Protein AF-A0A8X7UEW9-F1 (afdb_monomer)

Foldseek 3Di:
DEDADAPPPDPDAAEDDCVVFQVQPLPYAYYADESHEHADDDLRGAPARHAYYHEYQYEYPDLCVLVSNQVRHQQHAYYHYEHEAPHDNQAAEHAHQNYAYDAYAYDPNDAAARHYEDDHQNYQEEEYHEERLYDYAYPAANQRHQEYEEAYAHPCCVRVVVSPPNYNYYADHYPDDDDDDPPDDYPDDDD

Secondary structure (DSSP, 8-state):
-EEEEE-TT-SSPEEPPGGGTSS--TT--EEEEESEE-----TT---TT--EEEEES-B-SSTHHHHHHHHT-TT--EEEEEE-TT---SEEEEE-TT--EEEEEE-TTSPS--EEEEE-TT--EEEEEE-SS-EEEESS--TT--EEEEEE--S-HHHHHHH-TT-SEEEEEE-S--PPPTT--------

Organism: Brassica carinata (NCBI:txid52824)

Nearest PDB structures (foldseek):
  7b9v-assembly1_W  TM=4.617E-01  e=7.641E+00  Saccharomyces cerevisiae
  1sq0-assembly1_B  TM=3.961E-01  e=4.821E+00  Homo sapiens
  5awc-assembly2_C  TM=3.377E-01  e=3.041E+00  Homo sapiens
  1u0n-assembly1_D  TM=2.989E-01  e=2.890E+00  Homo sapiens

InterPro domains:
  IPR032675 Leucine-rich repeat domain superfamily [G3DSA:3.80.10.10] (9-191)
  IPR050232 F-box/LRR-repeat protein 13/AtMIF1-like [PTHR31900] (16-178)
  IPR055411 F-box/LRR-repeat protein 15/At3g58940/PEG3-like, LRR domain [PF24758] (11-134)

Radius of gyration: 17.06 Å; Cα contacts (8 Å, |Δi|>4): 461; chains: 1; bounding box: 29×41×50 Å

Sequence (191 aa):
MVIEIDASSTETQFILPRSLYTTGSRTLVTLKLQNALLVDVSETVSFPSLKTLTLISMKFPLDAFIRTLLSSCPVLEDLFVVKCGGDNVACLVVRVPSLKFLTVRTTAEVGYHQGLVLDVPSLEFLDIVDYTDGFCVVENTMHKVIEAHLDVTYSHPQQLLASLTSLVQLSLCLTTSMVMPSSLKLLYTSL

Mean predicted aligned error: 8.05 Å

Solvent-accessible surface area (backbone atoms only — not comparable to full-atom values): 10140 Å² total; per-residue (Å²): 82,76,48,78,47,73,28,80,88,46,100,56,75,36,64,68,60,60,80,68,29,56,71,41,36,72,54,39,30,34,43,36,41,26,43,31,26,56,83,75,82,58,98,53,48,26,28,65,39,22,30,36,42,35,41,29,40,48,43,56,87,46,68,66,51,63,44,54,55,50,64,24,27,72,50,27,31,34,42,40,38,36,46,30,57,86,46,70,68,56,56,50,58,49,64,37,66,50,21,28,37,41,35,43,36,52,42,95,62,38,70,70,59,33,38,36,37,39,39,38,66,44,23,34,36,42,36,40,37,37,77,32,50,20,49,56,48,62,80,53,67,28,64,46,22,34,36,37,37,39,39,36,36,41,82,59,56,65,58,46,58,70,29,46,72,48,56,76,43,59,44,73,46,67,75,77,91,81,89,77,70,93,84,66,79,76,66,84,78,80,130

Structure (mmCIF, N/CA/C/O backbone):
data_AF-A0A8X7UEW9-F1
#
_entry.id   AF-A0A8X7UEW9-F1
#
loop_
_atom_site.group_PDB
_atom_site.id
_atom_site.type_symbol
_atom_site.label_atom_id
_atom_site.label_alt_id
_atom_site.label_comp_id
_atom_site.label_asym_id
_atom_site.label_entity_id
_atom_site.label_seq_id
_atom_site.pdbx_PDB_ins_code
_atom_site.Cartn_x
_atom_site.Cartn_y
_atom_site.Cartn_z
_atom_site.occupancy
_atom_site.B_iso_or_equiv
_atom_site.auth_seq_id
_atom_site.auth_comp_id
_atom_site.auth_asym_id
_atom_site.auth_atom_id
_atom_site.pdbx_PDB_model_num
ATOM 1 N N . MET A 1 1 ? -16.837 -3.874 13.372 1.00 86.50 1 MET A N 1
ATOM 2 C CA . MET A 1 1 ? -17.118 -2.425 13.289 1.00 86.50 1 MET A CA 1
ATOM 3 C C . MET A 1 1 ? -16.479 -1.885 12.023 1.00 86.50 1 MET A C 1
ATOM 5 O O . MET A 1 1 ? -15.356 -2.280 11.718 1.00 86.50 1 MET A O 1
ATOM 9 N N . VAL A 1 2 ? -17.205 -1.035 11.300 1.00 90.62 2 VAL A N 1
ATOM 10 C CA . VAL A 1 2 ? -16.752 -0.346 10.085 1.00 90.62 2 VAL A CA 1
ATOM 11 C C . VAL A 1 2 ? -16.791 1.147 10.381 1.00 90.62 2 VAL A C 1
ATOM 13 O O . VAL A 1 2 ? -17.784 1.619 10.932 1.00 90.62 2 VAL A O 1
ATOM 16 N N . ILE A 1 3 ? -15.715 1.863 10.069 1.00 87.88 3 ILE A N 1
ATOM 17 C CA . ILE A 1 3 ? -15.651 3.322 10.178 1.00 87.88 3 ILE A CA 1
ATOM 18 C C . ILE A 1 3 ? -15.268 3.879 8.814 1.00 87.88 3 ILE A C 1
ATOM 20 O O . ILE A 1 3 ? -14.269 3.460 8.230 1.00 87.88 3 ILE A O 1
ATOM 24 N N . GLU A 1 4 ? -16.054 4.838 8.341 1.00 90.31 4 GLU A N 1
ATOM 25 C CA . GLU A 1 4 ? -15.807 5.575 7.108 1.00 90.31 4 GLU A CA 1
ATOM 26 C C . GLU A 1 4 ? -15.813 7.064 7.434 1.00 90.31 4 GLU A C 1
ATOM 28 O O . GLU A 1 4 ? -16.725 7.562 8.095 1.00 90.31 4 GLU A O 1
ATOM 33 N N . ILE A 1 5 ? -14.755 7.755 7.029 1.00 85.62 5 ILE A N 1
ATOM 34 C CA . ILE A 1 5 ? -14.550 9.176 7.279 1.00 85.62 5 ILE A CA 1
ATOM 35 C C . ILE A 1 5 ? -14.180 9.810 5.945 1.00 85.62 5 ILE A C 1
ATOM 37 O O . ILE A 1 5 ? -13.128 9.499 5.387 1.00 85.62 5 ILE A O 1
ATOM 41 N N . ASP A 1 6 ? -15.033 10.712 5.467 1.00 84.62 6 ASP A N 1
ATOM 42 C CA . ASP A 1 6 ? -14.739 11.601 4.348 1.00 84.62 6 ASP A CA 1
ATOM 43 C C . ASP A 1 6 ? -14.695 13.040 4.856 1.00 84.62 6 ASP A C 1
ATOM 45 O O . ASP A 1 6 ? -15.675 13.561 5.387 1.00 84.62 6 ASP A O 1
ATOM 49 N N . ALA A 1 7 ? -13.533 13.663 4.717 1.00 77.44 7 ALA A N 1
ATOM 50 C CA . ALA A 1 7 ? -13.278 15.036 5.126 1.00 77.44 7 ALA A CA 1
ATOM 51 C C . ALA A 1 7 ? -13.332 16.028 3.953 1.00 77.44 7 ALA A C 1
ATOM 53 O O . ALA A 1 7 ? -12.873 17.161 4.076 1.00 77.44 7 ALA A O 1
ATOM 54 N N . SER A 1 8 ? -13.898 15.621 2.811 1.00 73.56 8 SER A N 1
ATOM 55 C CA . SER A 1 8 ? -14.094 16.480 1.634 1.00 73.56 8 SER A CA 1
ATOM 56 C C . SER A 1 8 ? -14.942 17.725 1.920 1.00 73.56 8 SER A C 1
ATOM 58 O O . SER A 1 8 ? -14.785 18.745 1.254 1.00 73.56 8 SER A O 1
ATOM 60 N N . SER A 1 9 ? -15.839 17.658 2.910 1.00 62.69 9 SER A N 1
ATOM 61 C CA . SER A 1 9 ? -16.782 18.730 3.237 1.00 62.69 9 SER A CA 1
ATOM 62 C C . SER A 1 9 ? -16.243 19.779 4.214 1.00 62.69 9 SER A C 1
ATOM 64 O O . SER A 1 9 ? -16.979 20.699 4.571 1.00 62.69 9 SER A O 1
ATOM 66 N N . THR A 1 10 ? -15.012 19.636 4.712 1.00 57.34 10 THR A N 1
ATOM 67 C CA . THR A 1 10 ? -14.439 20.549 5.709 1.00 57.34 10 THR A CA 1
ATOM 68 C C . THR A 1 10 ? -13.299 21.365 5.110 1.00 57.34 10 THR A C 1
ATOM 70 O O . THR A 1 10 ? -12.347 20.808 4.577 1.00 57.34 10 THR A O 1
ATOM 73 N N . GLU A 1 11 ? -13.344 22.696 5.258 1.00 55.66 11 GLU A N 1
ATOM 74 C CA . GLU A 1 11 ? -12.197 23.567 4.926 1.00 55.66 11 GLU A CA 1
ATOM 75 C C . GLU A 1 11 ? -10.971 23.284 5.817 1.00 55.66 11 GLU A C 1
ATOM 77 O O . GLU A 1 11 ? -9.848 23.685 5.513 1.00 55.66 11 GLU A O 1
ATOM 82 N N . THR A 1 12 ? -11.185 22.582 6.931 1.00 55.69 12 THR A N 1
ATOM 83 C CA . THR A 1 12 ? -10.159 22.161 7.878 1.00 55.69 12 THR A CA 1
ATOM 84 C C . THR A 1 12 ? -9.780 20.697 7.672 1.00 55.69 12 THR A C 1
ATOM 86 O O . THR A 1 12 ? -10.602 19.850 7.331 1.00 55.69 12 THR A O 1
ATOM 89 N N . GLN A 1 13 ? -8.507 20.382 7.907 1.00 62.81 13 GLN A N 1
ATOM 90 C CA . GLN A 1 13 ? -8.010 19.009 7.890 1.00 62.81 13 GLN A CA 1
ATOM 91 C C . GLN A 1 13 ? -8.687 18.187 8.999 1.00 62.81 13 GLN A C 1
ATOM 93 O O . GLN A 1 13 ? -8.578 18.527 10.179 1.00 62.81 13 GLN A O 1
ATOM 98 N N . PHE A 1 14 ? -9.367 17.095 8.638 1.00 67.88 14 PHE A N 1
ATOM 99 C CA . PHE A 1 14 ? -9.969 16.198 9.624 1.00 67.88 14 PHE A CA 1
ATOM 100 C C . PHE A 1 14 ? -8.886 15.411 10.354 1.00 67.88 14 PHE A C 1
ATOM 102 O O . PHE A 1 14 ? -8.162 14.623 9.743 1.00 67.88 14 PHE A O 1
ATOM 109 N N . ILE A 1 15 ? -8.810 15.604 11.669 1.00 71.06 15 ILE A N 1
ATOM 110 C CA . ILE A 1 15 ? -7.875 14.899 12.541 1.00 71.06 15 ILE A CA 1
ATOM 111 C C . ILE A 1 15 ? -8.553 13.638 13.054 1.00 71.06 15 ILE A C 1
ATOM 113 O O . ILE A 1 15 ? -9.559 13.708 13.762 1.00 71.06 15 ILE A O 1
ATOM 117 N N . LEU A 1 16 ? -7.973 12.479 12.740 1.00 71.25 16 LEU A N 1
ATOM 118 C CA . LEU A 1 16 ? -8.458 11.211 13.271 1.00 71.25 16 LEU A CA 1
ATOM 119 C C . LEU A 1 16 ? -8.431 11.254 14.819 1.00 71.25 16 LEU A C 1
ATOM 121 O O . LEU A 1 16 ? -7.370 11.528 15.395 1.00 71.25 16 LEU A O 1
ATOM 125 N N . PRO A 1 17 ? -9.555 10.999 15.520 1.00 71.00 17 PRO A N 1
ATOM 126 C CA . PRO A 1 17 ? -9.573 11.015 16.979 1.00 71.00 17 PRO A CA 1
ATOM 127 C C . PRO A 1 17 ? -8.640 9.951 17.559 1.00 71.00 17 PRO A C 1
ATOM 129 O O . PRO A 1 17 ? -8.764 8.775 17.217 1.00 71.00 17 PRO A O 1
ATOM 132 N N . ARG A 1 18 ? -7.756 10.344 18.489 1.00 73.75 18 ARG A N 1
ATOM 133 C CA . ARG A 1 18 ? -6.814 9.429 19.169 1.00 73.75 18 ARG A CA 1
ATOM 134 C C . ARG A 1 18 ? -7.490 8.180 19.730 1.00 73.75 18 ARG A C 1
ATOM 136 O O . ARG A 1 18 ? -6.948 7.089 19.611 1.00 73.75 18 ARG A O 1
ATOM 143 N N . SER A 1 19 ? -8.702 8.317 20.267 1.00 73.50 19 SER A N 1
ATOM 144 C CA . SER A 1 19 ? -9.477 7.201 20.824 1.00 73.50 19 SER A CA 1
ATOM 145 C C . SER A 1 19 ? -9.715 6.050 19.842 1.00 73.50 19 SER A C 1
ATOM 147 O O . SER A 1 19 ? -9.853 4.915 20.288 1.00 73.50 19 SER A O 1
ATOM 149 N N . LEU A 1 20 ? -9.725 6.306 18.528 1.00 72.06 20 LEU A N 1
ATOM 150 C CA . LEU A 1 20 ? -9.902 5.264 17.516 1.00 72.06 20 LEU A CA 1
ATOM 151 C C . LEU A 1 20 ? -8.670 4.366 17.353 1.00 72.06 20 LEU A C 1
ATOM 153 O O . LEU A 1 20 ? -8.820 3.240 16.879 1.00 72.06 20 LEU A O 1
ATOM 157 N N . TYR A 1 21 ? -7.480 4.842 17.738 1.00 72.62 21 TYR A N 1
ATOM 158 C CA . TYR A 1 21 ? -6.215 4.181 17.412 1.00 72.62 21 TYR A CA 1
ATOM 159 C C . TYR A 1 21 ? -5.230 3.997 18.568 1.00 72.62 21 TYR A C 1
ATOM 161 O O . TYR A 1 21 ? -4.352 3.151 18.452 1.00 72.62 21 TYR A O 1
ATOM 169 N N . THR A 1 22 ? -5.366 4.707 19.691 1.00 67.81 22 THR A N 1
ATOM 170 C CA . THR A 1 22 ? -4.454 4.567 20.847 1.00 67.81 22 THR A CA 1
ATOM 171 C C . THR A 1 22 ? -4.851 3.467 21.833 1.00 67.81 22 THR A C 1
ATOM 173 O O . THR A 1 22 ? -4.027 3.021 22.624 1.00 67.81 22 THR A O 1
ATOM 176 N N . THR A 1 23 ? -6.107 3.005 21.815 1.00 63.69 23 THR A N 1
ATOM 177 C CA . THR A 1 23 ? -6.609 1.959 22.734 1.00 63.69 23 THR A CA 1
ATOM 178 C C . THR A 1 23 ? -6.856 0.615 22.051 1.00 63.69 23 THR A C 1
ATOM 180 O O . THR A 1 23 ? -7.613 -0.205 22.563 1.00 63.69 23 THR A O 1
ATOM 183 N N . GLY A 1 24 ? -6.194 0.368 20.911 1.00 63.25 24 GLY A N 1
ATOM 184 C CA . GLY A 1 24 ? -6.207 -0.926 20.230 1.00 63.25 24 GLY A CA 1
ATOM 185 C C . GLY A 1 24 ? -7.621 -1.436 19.986 1.00 63.25 24 GLY A C 1
ATOM 186 O O . GLY A 1 24 ? -8.032 -2.414 20.612 1.00 63.25 24 GLY A O 1
ATOM 187 N N . SER A 1 25 ? -8.390 -0.774 19.116 1.00 69.62 25 SER A N 1
ATOM 188 C CA . SER A 1 25 ? -9.777 -1.173 18.859 1.00 69.62 25 SER A CA 1
ATOM 189 C C . SER A 1 25 ? -9.835 -2.602 18.306 1.00 69.62 25 SER A C 1
ATOM 191 O O . SER A 1 25 ? -9.579 -2.848 17.129 1.00 69.62 25 SER A O 1
ATOM 193 N N . ARG A 1 26 ? -10.187 -3.561 19.173 1.00 81.19 26 ARG A N 1
ATOM 194 C CA . ARG A 1 26 ? -10.305 -4.995 18.840 1.00 81.19 26 ARG A CA 1
ATOM 195 C C . ARG A 1 26 ? -11.555 -5.331 18.026 1.00 81.19 26 ARG A C 1
ATOM 197 O O . ARG A 1 26 ? -11.797 -6.484 17.692 1.00 81.19 26 ARG A O 1
ATOM 204 N N . THR A 1 27 ? -12.398 -4.341 17.758 1.00 86.50 27 THR A N 1
ATOM 205 C CA . THR A 1 27 ? -13.651 -4.525 17.019 1.00 86.50 27 THR A CA 1
ATOM 206 C C . THR A 1 27 ? -13.639 -3.812 15.675 1.00 86.50 27 THR A C 1
ATOM 208 O O . THR A 1 27 ? -14.512 -4.094 14.846 1.00 86.50 27 THR A O 1
ATOM 211 N N . LEU A 1 28 ? -12.690 -2.897 15.439 1.00 90.56 28 LEU A N 1
ATOM 212 C CA . LEU A 1 28 ? -12.532 -2.212 14.161 1.00 90.56 28 LEU A CA 1
ATOM 213 C C . LEU A 1 28 ? -11.931 -3.180 13.142 1.00 90.56 28 LEU A C 1
ATOM 215 O O . LEU A 1 2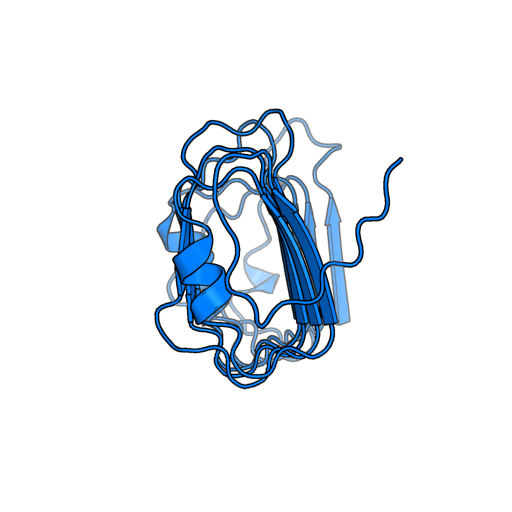8 ? -10.789 -3.600 13.283 1.00 90.56 28 LEU A O 1
ATOM 219 N N . VAL A 1 29 ? -12.726 -3.527 12.133 1.00 95.19 29 VAL A N 1
ATOM 220 C CA . VAL A 1 29 ? -12.354 -4.485 11.080 1.00 95.19 29 VAL A CA 1
ATOM 221 C C . VAL A 1 29 ? -12.098 -3.767 9.759 1.00 95.19 29 VAL A C 1
ATOM 223 O O . VAL A 1 29 ? -11.229 -4.183 8.998 1.00 95.19 29 VAL A O 1
ATOM 226 N N . THR A 1 30 ? -12.798 -2.659 9.519 1.00 95.56 30 THR A N 1
ATOM 227 C CA . THR A 1 30 ? -12.666 -1.860 8.299 1.00 95.56 30 THR A CA 1
ATOM 228 C C . THR A 1 30 ? -12.555 -0.388 8.653 1.00 95.56 30 THR A C 1
ATOM 230 O O . THR A 1 30 ? -13.392 0.130 9.397 1.00 95.56 30 THR A O 1
ATOM 233 N N . LEU A 1 31 ? -11.548 0.278 8.096 1.00 93.00 31 LEU A N 1
ATOM 234 C CA . LEU A 1 31 ? -11.311 1.706 8.247 1.00 93.00 31 LEU A CA 1
ATOM 235 C C . LEU A 1 31 ? -11.134 2.321 6.862 1.00 93.00 31 LEU A C 1
ATOM 237 O O . LEU A 1 31 ? -10.234 1.925 6.125 1.00 93.00 31 LEU A O 1
ATOM 241 N N . LYS A 1 32 ? -11.976 3.294 6.521 1.00 93.38 32 LYS A N 1
ATOM 242 C CA . LYS A 1 32 ? -11.853 4.068 5.286 1.00 93.38 32 LYS A CA 1
ATOM 243 C C . LYS A 1 32 ? -11.664 5.534 5.615 1.00 93.38 32 LYS A C 1
ATOM 245 O O . LYS A 1 32 ? -12.499 6.121 6.301 1.00 93.38 32 LYS A O 1
ATOM 250 N N . LEU A 1 33 ? -10.567 6.100 5.135 1.00 90.25 33 LEU A N 1
ATOM 251 C CA . LEU A 1 33 ? -10.201 7.492 5.333 1.00 90.25 33 LEU A CA 1
ATOM 252 C C . LEU A 1 33 ? -10.047 8.163 3.979 1.00 90.25 33 LEU A C 1
ATOM 254 O O . LEU A 1 33 ? -9.301 7.684 3.124 1.00 90.25 33 LEU A O 1
ATOM 258 N N . GLN A 1 34 ? -10.736 9.282 3.815 1.00 90.12 34 GLN A N 1
ATOM 259 C CA . GLN A 1 34 ? -10.682 10.102 2.622 1.00 90.12 34 GLN A CA 1
ATOM 260 C C . GLN A 1 34 ? -10.487 11.570 3.012 1.00 90.12 34 GLN A C 1
ATOM 262 O O . GLN A 1 34 ? -11.176 12.076 3.900 1.00 90.12 34 GLN A O 1
ATOM 267 N N . ASN A 1 35 ? -9.541 12.248 2.354 1.00 85.06 35 ASN A N 1
ATOM 268 C CA . ASN A 1 35 ? -9.199 13.659 2.586 1.00 85.06 35 ASN A CA 1
ATOM 269 C C . ASN A 1 35 ? -8.785 13.985 4.037 1.00 85.06 35 ASN A C 1
ATOM 271 O O . ASN A 1 35 ? -8.883 15.128 4.484 1.00 85.06 35 ASN A O 1
ATOM 275 N N . ALA A 1 36 ? -8.339 12.988 4.803 1.00 80.62 36 ALA A N 1
ATOM 276 C CA . ALA A 1 36 ? -8.039 13.140 6.222 1.00 80.62 36 ALA A CA 1
ATOM 277 C C . ALA A 1 36 ? -6.547 13.412 6.483 1.00 80.62 36 ALA A C 1
ATOM 279 O O . ALA A 1 36 ? -5.665 13.048 5.701 1.00 80.62 36 ALA A O 1
ATOM 280 N N . LEU A 1 37 ? -6.269 14.026 7.635 1.00 76.94 37 LEU A N 1
ATOM 281 C CA . LEU A 1 37 ? -4.928 14.254 8.161 1.00 76.94 37 LEU A CA 1
ATOM 282 C C . LEU A 1 37 ? -4.756 13.437 9.441 1.00 76.94 37 LEU A C 1
ATOM 284 O O . LEU A 1 37 ? -5.452 13.652 10.435 1.00 76.94 37 LEU A O 1
ATOM 288 N N . LEU A 1 38 ? -3.787 12.528 9.472 1.00 70.75 38 LEU A N 1
ATOM 289 C CA . LEU A 1 38 ? -3.403 11.918 10.742 1.00 70.75 38 LEU A CA 1
ATOM 290 C C . LEU A 1 38 ? -2.267 12.726 11.380 1.00 70.75 38 LEU A C 1
ATOM 292 O O . LEU A 1 38 ? -1.133 12.647 10.939 1.00 70.75 38 LEU A O 1
ATOM 296 N N . VAL A 1 39 ? -2.559 13.489 12.433 1.00 65.00 39 VAL A N 1
ATOM 297 C CA . VAL A 1 39 ? -1.574 14.392 13.069 1.00 65.00 39 VAL A CA 1
ATOM 298 C C . VAL A 1 39 ? -0.604 13.670 13.998 1.00 65.00 39 VAL A C 1
ATOM 300 O O . VAL A 1 39 ? 0.513 14.138 14.191 1.00 65.00 39 VAL A O 1
ATOM 303 N N . ASP A 1 40 ? -1.012 12.549 14.592 1.00 62.34 40 ASP A N 1
ATOM 304 C CA . ASP A 1 40 ? -0.276 11.981 15.719 1.00 62.34 40 ASP A CA 1
ATOM 305 C C . ASP A 1 40 ? -0.365 10.452 15.792 1.00 62.34 40 ASP A C 1
ATOM 307 O O . ASP A 1 40 ? -1.188 9.883 16.504 1.00 62.34 40 ASP A O 1
ATOM 311 N N . VAL A 1 41 ? 0.506 9.775 15.047 1.00 57.38 41 VAL A N 1
ATOM 312 C CA . VAL A 1 41 ? 0.816 8.356 15.225 1.00 57.38 41 VAL A CA 1
ATOM 313 C C . VAL A 1 41 ? 2.082 8.316 16.072 1.00 57.38 41 VAL A C 1
ATOM 315 O O . VAL A 1 41 ? 3.200 8.287 15.566 1.00 57.38 41 VAL A O 1
ATOM 318 N N . SER A 1 42 ? 1.898 8.404 17.388 1.00 58.25 42 SER A N 1
ATOM 319 C CA . SER A 1 42 ? 2.929 7.997 18.347 1.00 58.25 42 SER A CA 1
ATOM 320 C C . SER A 1 42 ? 3.074 6.467 18.343 1.00 58.25 42 SER A C 1
ATOM 322 O O . SER A 1 42 ? 2.277 5.762 17.723 1.00 58.25 42 SER A O 1
ATOM 324 N N . GLU A 1 43 ? 4.037 5.925 19.094 1.00 59.62 43 GLU A N 1
ATOM 325 C CA . GLU A 1 43 ? 4.270 4.474 19.273 1.00 59.62 43 GLU A CA 1
ATOM 326 C C . GLU A 1 43 ? 3.055 3.677 19.808 1.00 59.62 43 GLU A C 1
ATOM 328 O O . GLU A 1 43 ? 3.117 2.461 19.955 1.00 59.62 43 GLU A O 1
ATOM 333 N N . THR A 1 44 ? 1.937 4.343 20.110 1.00 68.38 44 THR A N 1
ATOM 334 C CA . THR A 1 44 ? 0.734 3.747 20.712 1.00 68.38 44 THR A CA 1
ATOM 335 C C . THR A 1 44 ? -0.356 3.370 19.708 1.00 68.38 44 THR A C 1
ATOM 337 O O . THR A 1 44 ? -1.416 2.890 20.110 1.00 68.38 44 THR A O 1
ATOM 340 N N . VAL A 1 45 ? -0.136 3.588 18.411 1.00 76.94 45 VAL A N 1
ATOM 341 C CA . VAL A 1 45 ? -1.138 3.276 17.385 1.00 76.94 45 VAL A CA 1
ATOM 342 C C . VAL A 1 45 ? -1.252 1.775 17.202 1.00 76.94 45 VAL A C 1
ATOM 344 O O . VAL A 1 45 ? -0.265 1.074 17.012 1.00 76.94 45 VAL A O 1
ATOM 347 N N . SER A 1 46 ? -2.475 1.264 17.295 1.00 83.50 46 SER A N 1
ATOM 348 C CA . SER A 1 46 ? -2.729 -0.162 17.170 1.00 83.50 46 SER A CA 1
ATOM 349 C C . SER A 1 46 ? -4.119 -0.429 16.614 1.00 83.50 46 SER A C 1
ATOM 351 O O . SER A 1 46 ? -5.132 0.032 17.146 1.00 83.50 46 SER A O 1
ATOM 353 N N . PHE A 1 47 ? -4.160 -1.242 15.564 1.00 89.06 47 PHE A N 1
ATOM 354 C CA . PHE A 1 47 ? -5.371 -1.713 14.909 1.00 89.06 47 PHE A CA 1
ATOM 355 C C . PHE A 1 47 ? -5.344 -3.247 14.819 1.00 89.06 47 PHE A C 1
ATOM 357 O O . PHE A 1 47 ? -5.233 -3.821 13.734 1.00 89.06 47 PHE A O 1
ATOM 364 N N . PRO A 1 48 ? -5.428 -3.948 15.965 1.00 90.19 48 PRO A N 1
ATOM 365 C CA . PRO A 1 48 ? -5.121 -5.377 16.051 1.00 90.19 48 PRO A CA 1
ATOM 366 C C . PRO A 1 48 ? -6.123 -6.281 15.321 1.00 90.19 48 PRO A C 1
ATOM 368 O O . PRO A 1 48 ? -5.844 -7.460 15.126 1.00 90.19 48 PRO A O 1
ATOM 371 N N . SER A 1 49 ? -7.293 -5.759 14.949 1.00 93.12 49 SER A N 1
ATOM 372 C CA . SER A 1 49 ? -8.367 -6.511 14.285 1.00 93.12 49 SER A CA 1
ATOM 373 C C . SER A 1 49 ? -8.717 -5.968 12.899 1.00 93.12 49 SER A C 1
ATOM 375 O O . SER A 1 49 ? -9.660 -6.459 12.277 1.00 93.12 49 SER A O 1
ATOM 377 N N . LEU A 1 50 ? -7.969 -4.969 12.421 1.00 95.19 50 LEU A N 1
ATOM 378 C CA . LEU A 1 50 ? -8.241 -4.306 11.156 1.00 95.19 50 LEU A CA 1
ATOM 379 C C . LEU A 1 50 ? -7.804 -5.191 9.993 1.00 95.19 50 LEU A C 1
ATOM 381 O O . LEU A 1 50 ? -6.625 -5.503 9.854 1.00 95.19 50 LEU A O 1
ATOM 385 N N . LYS A 1 51 ? -8.777 -5.572 9.167 1.00 97.56 51 LYS A N 1
ATOM 386 C CA . LYS A 1 51 ? -8.601 -6.414 7.982 1.00 97.56 51 LYS A CA 1
ATOM 387 C C . LYS A 1 51 ? -8.614 -5.615 6.688 1.00 97.56 51 LYS A C 1
ATOM 389 O O . LYS A 1 51 ? -7.944 -6.016 5.746 1.00 97.56 51 LYS A O 1
ATOM 394 N N . THR A 1 52 ? -9.337 -4.499 6.653 1.00 98.25 52 THR A N 1
ATOM 395 C CA . THR A 1 52 ? -9.476 -3.668 5.453 1.00 98.25 52 THR A CA 1
ATOM 396 C C . THR A 1 52 ? -9.146 -2.219 5.774 1.00 98.25 52 THR A C 1
ATOM 398 O O . THR A 1 52 ? -9.730 -1.636 6.694 1.00 98.25 52 THR A O 1
ATOM 401 N N . LEU A 1 53 ? -8.242 -1.628 4.997 1.00 96.75 53 LEU A N 1
ATOM 402 C CA . LEU A 1 53 ? -7.836 -0.234 5.119 1.00 96.75 53 LEU A CA 1
ATOM 403 C C . LEU A 1 53 ? -7.932 0.462 3.760 1.00 96.75 53 LEU A C 1
ATOM 405 O O . LEU A 1 53 ? -7.306 0.047 2.790 1.00 96.75 53 LEU A O 1
ATOM 409 N N . THR A 1 54 ? -8.690 1.553 3.706 1.00 96.44 54 THR A N 1
ATOM 410 C CA . THR A 1 54 ? -8.807 2.416 2.526 1.00 96.44 54 THR A CA 1
ATOM 411 C C . THR A 1 54 ? -8.269 3.800 2.868 1.00 96.44 54 THR A C 1
ATOM 413 O O . THR A 1 54 ? -8.695 4.396 3.857 1.00 96.44 54 THR A O 1
ATOM 416 N N . LEU A 1 55 ? -7.346 4.309 2.056 1.00 93.25 55 LEU A N 1
ATOM 417 C CA . LEU A 1 55 ? -6.693 5.607 2.212 1.00 93.25 55 LEU A CA 1
ATOM 418 C C . LEU A 1 55 ? -6.791 6.383 0.894 1.00 93.25 55 LEU A C 1
ATOM 420 O O . LEU A 1 55 ? -6.203 5.977 -0.104 1.00 93.25 55 LEU A O 1
ATOM 424 N N . ILE A 1 56 ? -7.524 7.492 0.873 1.00 91.81 56 ILE A N 1
ATOM 425 C CA . ILE A 1 56 ? -7.751 8.296 -0.337 1.00 91.81 56 ILE A CA 1
ATOM 426 C C . ILE A 1 56 ? -7.362 9.745 -0.053 1.00 91.81 56 ILE A C 1
ATOM 428 O O . ILE A 1 56 ? -7.893 10.349 0.878 1.00 91.81 56 ILE A O 1
ATOM 432 N N . SER A 1 57 ? -6.477 10.319 -0.873 1.00 87.81 57 SER A N 1
ATOM 433 C CA . SER A 1 57 ? -6.057 11.726 -0.763 1.00 87.81 57 SER A CA 1
ATOM 434 C C . SER A 1 57 ? -5.579 12.096 0.649 1.00 87.81 57 SER A C 1
ATOM 436 O O . SER A 1 57 ? -6.085 13.027 1.285 1.00 87.81 57 SER A O 1
ATOM 438 N N . MET A 1 58 ? -4.671 11.290 1.196 1.00 84.81 58 MET A N 1
ATOM 439 C CA . MET A 1 58 ? -4.239 11.414 2.586 1.00 84.81 58 MET A CA 1
ATOM 440 C C . MET A 1 58 ? -3.044 12.355 2.712 1.00 84.81 58 MET A C 1
ATOM 442 O O . MET A 1 58 ? -2.045 12.211 2.009 1.00 84.81 58 MET A O 1
ATOM 446 N N . LYS A 1 59 ? -3.095 13.244 3.709 1.00 80.00 59 LYS A N 1
ATOM 447 C CA . LYS A 1 59 ? -1.941 14.055 4.114 1.00 80.00 59 LYS A CA 1
ATOM 448 C C . LYS A 1 59 ? -1.339 13.494 5.392 1.00 80.00 59 LYS A C 1
ATOM 450 O O . LYS A 1 59 ? -2.041 13.266 6.379 1.00 80.00 59 LYS A O 1
ATOM 455 N N . PHE A 1 60 ? -0.026 13.307 5.382 1.00 74.25 60 PHE A N 1
ATOM 456 C CA . PHE A 1 60 ? 0.720 12.841 6.543 1.00 74.25 60 PHE A CA 1
ATOM 457 C C . PHE A 1 60 ? 1.668 13.937 7.033 1.00 74.25 60 PHE A C 1
ATOM 459 O O . PHE A 1 60 ? 2.187 14.694 6.226 1.00 74.25 60 PHE A O 1
ATOM 466 N N . PRO A 1 61 ? 1.954 14.050 8.334 1.00 70.69 61 PRO A N 1
ATOM 467 C CA . PRO A 1 61 ? 2.951 14.998 8.822 1.00 70.69 61 PRO A CA 1
ATOM 468 C C . PRO A 1 61 ? 4.351 14.681 8.280 1.00 70.69 61 PRO A C 1
ATOM 470 O O . PRO A 1 61 ? 5.140 15.586 8.031 1.00 70.69 61 PRO A O 1
ATOM 473 N N . LEU A 1 62 ? 4.642 13.386 8.102 1.00 72.50 62 LEU A N 1
ATOM 474 C CA . LEU A 1 62 ? 5.928 12.822 7.691 1.00 72.50 62 LEU A CA 1
ATOM 475 C C . LEU A 1 62 ? 5.703 11.527 6.895 1.00 72.50 62 LEU A C 1
ATOM 477 O O . LEU A 1 62 ? 4.806 10.751 7.223 1.00 72.50 62 LEU A O 1
ATOM 481 N N . ASP A 1 63 ? 6.584 11.217 5.945 1.00 71.44 63 ASP A N 1
ATOM 482 C CA . ASP A 1 63 ? 6.539 9.969 5.159 1.00 71.44 63 ASP A CA 1
ATOM 483 C C . ASP A 1 63 ? 6.660 8.699 6.016 1.00 71.44 63 ASP A C 1
ATOM 485 O O . ASP A 1 63 ? 6.139 7.641 5.669 1.00 71.44 63 ASP A O 1
ATOM 489 N N . ALA A 1 64 ? 7.333 8.780 7.167 1.00 75.06 64 ALA A N 1
ATOM 490 C CA . ALA A 1 64 ? 7.463 7.652 8.091 1.00 75.06 64 ALA A CA 1
ATOM 491 C C . ALA A 1 64 ? 6.107 7.190 8.653 1.00 75.06 64 ALA A C 1
ATOM 493 O O . ALA A 1 64 ? 5.951 6.049 9.080 1.00 75.06 64 ALA A O 1
ATOM 494 N N . PHE A 1 65 ? 5.107 8.064 8.627 1.00 78.44 65 PHE A N 1
ATOM 495 C CA . PHE A 1 65 ? 3.848 7.873 9.318 1.00 78.44 65 PHE A CA 1
ATOM 496 C C . PHE A 1 65 ? 2.977 6.776 8.707 1.00 78.44 65 PHE A C 1
ATOM 498 O O . PHE A 1 65 ? 2.405 5.962 9.431 1.00 78.44 65 PHE A O 1
ATOM 505 N N . ILE A 1 66 ? 2.903 6.716 7.375 1.00 84.88 66 ILE A N 1
ATOM 506 C CA . ILE A 1 66 ? 2.166 5.649 6.690 1.00 84.88 66 ILE A CA 1
ATOM 507 C C . ILE A 1 66 ? 2.790 4.281 6.980 1.00 84.88 66 ILE A C 1
ATOM 509 O O . ILE A 1 66 ? 2.067 3.306 7.167 1.00 84.88 66 ILE A O 1
ATOM 513 N N . ARG A 1 67 ? 4.120 4.213 7.125 1.00 86.50 67 ARG A N 1
ATOM 514 C CA . ARG A 1 67 ? 4.809 2.975 7.511 1.00 86.50 67 ARG A CA 1
ATOM 515 C C . ARG A 1 67 ? 4.397 2.540 8.912 1.00 86.50 67 ARG A C 1
ATOM 517 O O . ARG A 1 67 ? 4.042 1.379 9.090 1.00 86.50 67 ARG A O 1
ATOM 524 N N . THR A 1 68 ? 4.385 3.468 9.871 1.00 85.19 68 THR A N 1
ATOM 525 C CA . THR A 1 68 ? 3.956 3.179 11.247 1.00 85.19 68 THR A CA 1
ATOM 526 C C . THR A 1 68 ? 2.486 2.763 11.309 1.00 85.19 68 THR A C 1
ATOM 528 O O . THR A 1 68 ? 2.137 1.829 12.031 1.00 85.19 68 THR A O 1
ATOM 531 N N . LEU A 1 69 ? 1.610 3.399 10.524 1.00 87.69 69 LEU A N 1
ATOM 532 C CA . LEU A 1 69 ? 0.201 3.013 10.418 1.00 87.69 69 LEU A CA 1
ATOM 533 C C . LEU A 1 69 ? 0.057 1.566 9.925 1.00 87.69 69 LEU A C 1
ATOM 535 O O . LEU A 1 69 ? -0.623 0.766 10.565 1.00 87.69 69 LEU A O 1
ATOM 539 N N . LEU A 1 70 ? 0.727 1.216 8.824 1.00 91.88 70 LEU A N 1
ATOM 540 C CA . LEU A 1 70 ? 0.662 -0.129 8.248 1.00 91.88 70 LEU A CA 1
ATOM 541 C C . LEU A 1 70 ? 1.263 -1.188 9.183 1.00 91.88 70 LEU A C 1
ATOM 543 O O . LEU A 1 70 ? 0.657 -2.241 9.369 1.00 91.88 70 LEU A O 1
ATOM 547 N N . SER A 1 71 ? 2.386 -0.899 9.853 1.00 89.75 71 SER A N 1
ATOM 548 C CA . SER A 1 71 ? 2.972 -1.821 10.842 1.00 89.75 71 SER A CA 1
ATOM 549 C C . SER A 1 71 ? 2.083 -2.033 12.072 1.00 89.75 71 SER A C 1
ATOM 551 O O . SER A 1 71 ? 2.232 -3.028 12.777 1.00 89.75 71 SER A O 1
ATOM 553 N N . SER A 1 72 ? 1.144 -1.119 12.325 1.00 89.19 72 SER A N 1
ATOM 554 C CA . SER A 1 72 ? 0.188 -1.192 13.437 1.00 89.19 72 SER A CA 1
ATOM 555 C C . SER A 1 72 ? -1.059 -2.033 13.124 1.00 89.19 72 SER A C 1
ATOM 557 O O . SER A 1 72 ? -1.934 -2.167 13.983 1.00 89.19 72 SER A O 1
ATOM 559 N N . CYS A 1 73 ? -1.150 -2.605 11.917 1.00 93.00 73 CYS A N 1
ATOM 560 C CA . CYS A 1 73 ? -2.284 -3.396 11.432 1.00 93.00 73 CYS A CA 1
ATOM 561 C C . CYS A 1 73 ? -1.852 -4.855 11.147 1.00 93.00 73 CYS A C 1
ATOM 563 O O . CYS A 1 73 ? -1.738 -5.253 9.988 1.00 93.00 73 CYS A O 1
ATOM 565 N N . PRO A 1 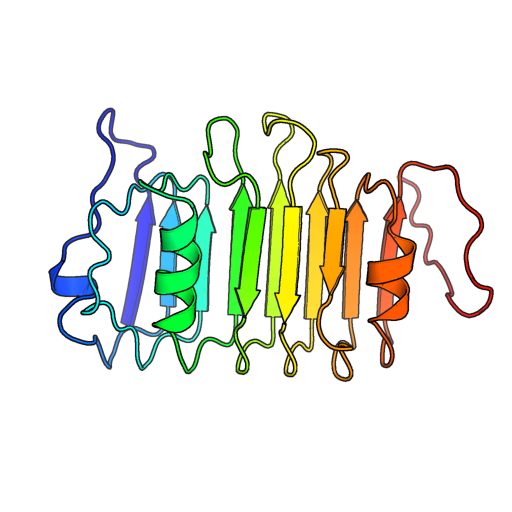74 ? -1.588 -5.687 12.174 1.00 92.94 74 PRO A N 1
ATOM 566 C CA . PRO A 1 74 ? -0.936 -6.993 11.998 1.00 92.94 74 PRO A CA 1
ATOM 567 C C . PRO A 1 74 ? -1.759 -8.019 11.200 1.00 92.94 74 PRO A C 1
ATOM 569 O O . PRO A 1 74 ? -1.197 -8.958 10.638 1.00 92.94 74 PRO A O 1
ATOM 572 N N . VAL A 1 75 ? -3.082 -7.856 11.136 1.00 96.50 75 VAL A N 1
ATOM 573 C CA . VAL A 1 75 ? -4.014 -8.774 10.452 1.00 96.50 75 VAL A CA 1
ATOM 574 C C . VAL A 1 75 ? -4.640 -8.159 9.196 1.00 96.50 75 VAL A C 1
ATOM 576 O O . VAL A 1 75 ? -5.694 -8.614 8.756 1.00 96.50 75 VAL A O 1
ATOM 579 N N . LEU A 1 76 ? -4.018 -7.115 8.643 1.00 98.19 76 LEU A N 1
ATOM 580 C CA . LEU A 1 76 ? -4.513 -6.423 7.457 1.00 98.19 76 LEU A CA 1
ATOM 581 C C . LEU A 1 76 ? -4.451 -7.341 6.230 1.00 98.19 76 LEU A C 1
ATOM 583 O O . LEU A 1 76 ? -3.382 -7.806 5.853 1.00 98.19 76 LEU A O 1
ATOM 587 N N . GLU A 1 77 ? -5.600 -7.580 5.604 1.00 98.56 77 GLU A N 1
ATOM 588 C CA . GLU A 1 77 ? -5.765 -8.468 4.448 1.00 98.56 77 GLU A CA 1
ATOM 589 C C . GLU A 1 77 ? -5.971 -7.677 3.145 1.00 98.56 77 GLU A C 1
ATOM 591 O O . GLU A 1 77 ? -5.569 -8.151 2.084 1.00 98.56 77 GLU A O 1
ATOM 596 N N . ASP A 1 78 ? -6.549 -6.477 3.217 1.00 98.75 78 ASP A N 1
ATOM 597 C CA . ASP A 1 78 ? -6.929 -5.655 2.064 1.00 98.75 78 ASP A CA 1
ATOM 598 C C . ASP A 1 78 ? -6.526 -4.187 2.276 1.00 98.75 78 ASP A C 1
ATOM 600 O O . ASP A 1 78 ? -6.920 -3.552 3.264 1.00 98.75 78 ASP A O 1
ATOM 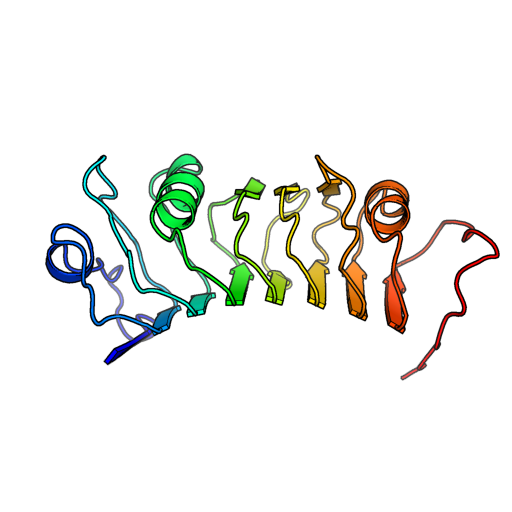604 N N . LEU A 1 79 ? -5.714 -3.662 1.357 1.00 98.62 79 LEU A N 1
ATOM 605 C CA . LEU A 1 79 ? -5.224 -2.290 1.355 1.00 98.62 79 LEU A CA 1
ATOM 606 C C . LEU A 1 79 ? -5.546 -1.614 0.020 1.00 98.62 79 LEU A C 1
ATOM 608 O O . LEU A 1 79 ? -5.033 -2.000 -1.030 1.00 98.62 79 LEU A O 1
ATOM 612 N N . PHE A 1 80 ? -6.309 -0.527 0.095 1.00 98.12 80 PHE A N 1
ATOM 613 C CA . PHE A 1 80 ? -6.639 0.325 -1.041 1.00 98.12 80 PHE A CA 1
ATOM 614 C C . PHE A 1 80 ? -6.099 1.736 -0.817 1.00 98.12 80 PHE A C 1
ATOM 616 O O . PHE A 1 80 ? -6.463 2.396 0.159 1.00 98.12 80 PHE A O 1
ATOM 623 N N . VAL A 1 81 ? -5.247 2.214 -1.722 1.00 95.69 81 VAL A N 1
ATOM 624 C CA . VAL A 1 81 ? -4.618 3.536 -1.639 1.00 95.69 81 VAL A CA 1
ATOM 625 C C . VAL A 1 81 ? -4.846 4.312 -2.930 1.00 95.69 81 VAL A C 1
ATOM 627 O O . VAL A 1 81 ? -4.523 3.829 -4.012 1.00 95.69 81 VAL A O 1
ATOM 630 N N . VAL A 1 82 ? -5.347 5.541 -2.816 1.00 93.81 82 VAL A N 1
ATOM 631 C CA . VAL A 1 82 ? -5.428 6.497 -3.929 1.00 93.81 82 VAL A CA 1
ATOM 632 C C . VAL A 1 82 ? -4.648 7.745 -3.560 1.00 93.81 82 VAL A C 1
ATOM 634 O O . VAL A 1 82 ? -5.001 8.437 -2.603 1.00 93.81 82 VAL A O 1
ATOM 637 N N . LYS A 1 83 ? -3.601 8.025 -4.335 1.00 89.94 83 LYS A N 1
ATOM 638 C CA . LYS A 1 83 ? -2.783 9.227 -4.208 1.00 89.94 83 LYS A CA 1
ATOM 639 C C . LYS A 1 83 ? -3.346 10.339 -5.087 1.00 89.94 83 LYS A C 1
ATOM 641 O O . LYS A 1 83 ? -3.503 10.158 -6.299 1.00 89.94 83 LYS A O 1
ATOM 646 N N . CYS A 1 84 ? -3.617 11.488 -4.485 1.00 86.19 84 CYS A N 1
ATOM 647 C CA . CYS A 1 84 ? -4.212 12.647 -5.146 1.00 86.19 84 CYS A CA 1
ATOM 648 C C . CYS A 1 84 ? -3.240 13.830 -5.246 1.00 86.19 84 CYS A C 1
ATOM 650 O O . CYS A 1 84 ? -2.202 13.867 -4.582 1.00 86.19 84 CYS A O 1
ATOM 652 N N . GLY A 1 85 ? -3.571 14.808 -6.094 1.00 79.38 85 GLY A N 1
ATOM 653 C CA . GLY A 1 85 ? -2.835 16.070 -6.170 1.00 79.38 85 GLY A CA 1
ATOM 654 C C . GLY A 1 85 ? -2.731 16.742 -4.795 1.00 79.38 85 GLY A C 1
ATOM 655 O O . GLY A 1 85 ? -3.723 16.908 -4.089 1.00 79.38 85 GLY A O 1
ATOM 656 N N . GLY A 1 86 ? -1.512 17.111 -4.396 1.00 74.25 86 GLY A N 1
ATOM 657 C CA . GLY A 1 86 ? -1.243 17.699 -3.080 1.00 74.25 86 GLY A CA 1
ATOM 658 C C . GLY A 1 86 ? -1.033 16.697 -1.937 1.00 74.25 86 GLY A C 1
ATOM 659 O O . GLY A 1 86 ? -0.815 17.139 -0.803 1.00 74.25 86 GLY A O 1
ATOM 660 N N . ASP A 1 87 ? -1.052 15.389 -2.211 1.00 76.69 87 ASP A N 1
ATOM 661 C CA . ASP A 1 87 ? -0.517 14.386 -1.288 1.00 76.69 87 ASP A CA 1
ATOM 662 C C . ASP A 1 87 ? 0.997 14.557 -1.157 1.00 76.69 87 ASP A C 1
ATOM 664 O O . ASP A 1 87 ? 1.705 14.849 -2.123 1.00 76.69 87 ASP A O 1
ATOM 668 N N . ASN A 1 88 ? 1.512 14.360 0.053 1.00 76.56 88 ASN A N 1
ATOM 669 C CA . ASN A 1 88 ? 2.914 14.621 0.361 1.00 76.56 88 ASN A CA 1
ATOM 670 C C . ASN A 1 88 ? 3.784 13.359 0.460 1.00 76.56 88 ASN A C 1
ATOM 672 O O . ASN A 1 88 ? 4.962 13.472 0.777 1.00 76.56 88 ASN A O 1
ATOM 676 N N . VAL A 1 89 ? 3.226 12.177 0.176 1.00 81.56 89 VAL A N 1
ATOM 677 C CA . VAL A 1 89 ? 3.947 10.896 0.243 1.00 81.56 89 VAL A CA 1
ATOM 678 C C . VAL A 1 89 ? 4.662 10.627 -1.074 1.00 81.56 89 VAL A C 1
ATOM 680 O O . VAL A 1 89 ? 4.061 10.098 -2.011 1.00 81.56 89 VAL A O 1
ATOM 683 N N . ALA A 1 90 ? 5.959 10.931 -1.119 1.00 83.38 90 ALA A N 1
ATOM 684 C CA . ALA A 1 90 ? 6.792 10.693 -2.298 1.00 83.38 90 ALA A CA 1
ATOM 685 C C . ALA A 1 90 ? 7.060 9.196 -2.545 1.00 83.38 90 ALA A C 1
ATOM 687 O O . ALA A 1 90 ? 7.119 8.743 -3.686 1.00 83.38 90 ALA A O 1
ATOM 688 N N . CYS A 1 91 ? 7.212 8.408 -1.476 1.00 89.38 91 CYS A N 1
ATOM 689 C CA . CYS A 1 91 ? 7.506 6.978 -1.562 1.00 89.38 91 CYS A CA 1
ATOM 690 C C . CYS A 1 91 ? 6.621 6.171 -0.606 1.00 89.38 91 CYS A C 1
ATOM 692 O O . CYS A 1 91 ? 6.766 6.252 0.617 1.00 89.38 91 CYS A O 1
ATOM 694 N N . LEU A 1 92 ? 5.703 5.383 -1.167 1.00 91.94 92 LEU A N 1
ATOM 695 C CA . LEU A 1 92 ? 4.844 4.478 -0.412 1.00 91.94 92 LEU A CA 1
ATOM 696 C C . LEU A 1 92 ? 5.589 3.168 -0.164 1.00 91.94 92 LEU A C 1
ATOM 698 O O . LEU A 1 92 ? 6.012 2.506 -1.108 1.00 91.94 92 LEU A O 1
ATOM 702 N N . VAL A 1 93 ? 5.718 2.763 1.099 1.00 94.00 93 VAL A N 1
ATOM 703 C CA . VAL A 1 93 ? 6.339 1.478 1.440 1.00 94.00 93 VAL A CA 1
ATOM 704 C C . VAL A 1 93 ? 5.378 0.601 2.208 1.00 94.00 93 VAL A C 1
ATOM 706 O O . VAL A 1 93 ? 4.948 0.948 3.308 1.00 94.00 93 VAL A O 1
ATOM 709 N N . VAL A 1 94 ? 5.080 -0.552 1.618 1.00 95.88 94 VAL A N 1
ATOM 710 C CA . VAL A 1 94 ? 4.110 -1.520 2.114 1.00 95.88 94 VAL A CA 1
ATOM 711 C C . VAL A 1 94 ? 4.862 -2.770 2.550 1.00 95.88 94 VAL A C 1
ATOM 713 O O . VAL A 1 94 ? 5.313 -3.555 1.720 1.00 95.88 94 VAL A O 1
ATOM 716 N N . ARG A 1 95 ? 4.997 -2.943 3.869 1.00 95.62 95 ARG A N 1
ATOM 717 C CA . ARG A 1 95 ? 5.552 -4.150 4.498 1.00 95.62 95 ARG A CA 1
ATOM 718 C C . ARG A 1 95 ? 4.508 -4.777 5.407 1.00 95.62 95 ARG A C 1
ATOM 720 O O . ARG A 1 95 ? 4.454 -4.474 6.598 1.00 95.62 95 ARG A O 1
ATOM 727 N N . VAL A 1 96 ? 3.624 -5.578 4.824 1.00 96.00 96 VAL A N 1
ATOM 728 C CA . VAL A 1 96 ? 2.459 -6.140 5.521 1.00 96.00 96 VAL A CA 1
ATOM 729 C C . VAL A 1 96 ? 2.366 -7.634 5.199 1.00 96.00 96 VAL A C 1
ATOM 731 O O . VAL A 1 96 ? 1.818 -8.009 4.163 1.00 96.00 96 VAL A O 1
ATOM 734 N N . PRO A 1 97 ? 2.897 -8.515 6.069 1.00 95.88 97 PRO A N 1
ATOM 735 C CA . PRO A 1 97 ? 2.970 -9.952 5.792 1.00 95.88 97 PRO A CA 1
ATOM 736 C C . PRO A 1 97 ? 1.620 -10.661 5.642 1.00 95.88 97 PRO A C 1
ATOM 738 O O . PRO A 1 97 ? 1.567 -11.737 5.050 1.00 95.88 97 PRO A O 1
ATOM 741 N N . SER A 1 98 ? 0.548 -10.094 6.195 1.00 97.69 98 S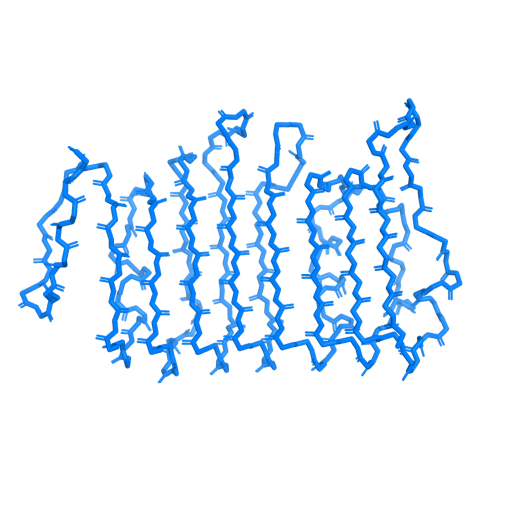ER A N 1
ATOM 742 C CA . SER A 1 98 ? -0.823 -10.619 6.145 1.00 97.69 98 SER A CA 1
ATOM 743 C C . SER A 1 98 ? -1.617 -10.168 4.916 1.00 97.69 98 SER A C 1
ATOM 745 O O . SER A 1 98 ? -2.690 -10.720 4.667 1.00 97.69 98 SER A O 1
ATOM 747 N N . LEU A 1 99 ? -1.087 -9.220 4.137 1.00 98.50 99 LEU A N 1
ATOM 748 C CA . LEU A 1 99 ? -1.810 -8.587 3.041 1.00 98.50 99 LEU A CA 1
ATOM 749 C C . LEU A 1 99 ? -2.031 -9.560 1.883 1.00 98.50 99 LEU A C 1
ATOM 751 O O . LEU A 1 99 ? -1.086 -10.207 1.434 1.00 98.50 99 LEU A O 1
ATOM 755 N N . LYS A 1 100 ? -3.272 -9.626 1.395 1.00 98.56 100 LYS A N 1
ATOM 756 C CA . LYS A 1 100 ? -3.710 -10.475 0.278 1.00 98.56 100 LYS A CA 1
ATOM 757 C C . LYS A 1 100 ? -4.126 -9.660 -0.940 1.00 98.56 100 LYS A C 1
ATOM 759 O O . LYS A 1 100 ? -3.837 -10.072 -2.059 1.00 98.56 100 LYS A O 1
ATOM 764 N N . PHE A 1 101 ? -4.754 -8.508 -0.721 1.00 98.75 101 PHE A N 1
ATOM 765 C CA . PHE A 1 101 ? -5.237 -7.620 -1.772 1.00 98.75 101 PHE A CA 1
ATOM 766 C C . PHE A 1 101 ? -4.566 -6.257 -1.632 1.00 98.75 101 PHE A C 1
ATOM 768 O O . PHE A 1 101 ? -4.596 -5.649 -0.559 1.00 98.75 101 PHE A O 1
ATOM 775 N N . LEU A 1 102 ? -3.940 -5.794 -2.711 1.00 98.69 102 LEU A N 1
ATOM 776 C CA . LEU A 1 102 ? -3.332 -4.473 -2.775 1.00 98.69 102 LEU A CA 1
ATOM 777 C C . LEU A 1 102 ? -3.807 -3.744 -4.024 1.00 98.69 102 LEU A C 1
ATOM 779 O O . LEU A 1 102 ? -3.586 -4.213 -5.140 1.00 98.69 102 LEU A O 1
ATOM 783 N N . THR A 1 103 ? -4.370 -2.558 -3.822 1.00 98.56 103 THR A N 1
ATOM 784 C CA . THR A 1 103 ? -4.656 -1.606 -4.891 1.00 98.56 103 THR A CA 1
ATOM 785 C C . THR A 1 103 ? -3.973 -0.277 -4.603 1.00 98.56 103 THR A C 1
ATOM 787 O O . THR A 1 103 ? -4.188 0.321 -3.548 1.00 98.56 103 THR A O 1
ATOM 790 N N . VAL A 1 104 ? -3.172 0.207 -5.551 1.00 96.75 104 VAL A N 1
ATOM 791 C CA . VAL A 1 104 ? -2.514 1.517 -5.491 1.00 96.75 104 VAL A CA 1
ATOM 792 C C . VAL A 1 104 ? -2.834 2.284 -6.764 1.00 96.75 104 VAL A C 1
ATOM 794 O O . VAL A 1 104 ? -2.538 1.824 -7.861 1.00 96.75 104 VAL A O 1
ATOM 797 N N . ARG A 1 105 ? -3.435 3.465 -6.631 1.00 95.00 105 ARG A N 1
ATOM 798 C CA . ARG A 1 105 ? -3.773 4.316 -7.776 1.00 95.00 105 ARG A CA 1
ATOM 799 C C . ARG A 1 105 ? -3.247 5.728 -7.588 1.00 95.00 105 ARG A C 1
ATOM 801 O O . ARG A 1 105 ? -3.279 6.249 -6.475 1.00 95.00 105 ARG A O 1
ATOM 808 N N . THR A 1 106 ? -2.804 6.367 -8.663 1.00 91.38 106 THR A N 1
ATOM 809 C CA . THR A 1 106 ? -2.458 7.792 -8.680 1.00 91.38 106 THR A CA 1
ATOM 810 C C . THR A 1 106 ? -3.403 8.559 -9.602 1.00 91.38 106 THR A C 1
ATOM 812 O O . THR A 1 106 ? -3.863 8.053 -10.625 1.00 91.38 106 THR A O 1
ATOM 815 N N . THR A 1 107 ? -3.755 9.782 -9.208 1.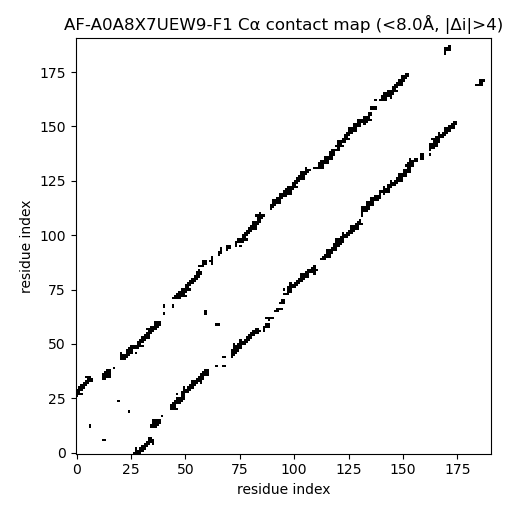00 86.81 107 THR A N 1
ATOM 816 C CA . THR A 1 107 ? -4.493 10.714 -10.078 1.00 86.81 107 THR A CA 1
ATOM 817 C C . THR A 1 107 ? -3.528 11.507 -10.961 1.00 86.81 107 THR A C 1
ATOM 819 O O . THR A 1 107 ? -2.348 11.636 -10.640 1.00 86.81 107 THR A O 1
ATOM 822 N N . ALA A 1 108 ? -4.037 12.096 -12.046 1.00 77.56 108 ALA A N 1
ATOM 823 C CA . ALA A 1 108 ? -3.234 12.874 -12.998 1.00 77.56 108 ALA A CA 1
ATOM 824 C C . ALA A 1 108 ? -2.557 14.122 -12.392 1.00 77.56 108 ALA A C 1
ATOM 826 O O . ALA A 1 108 ? -1.646 14.680 -12.995 1.00 77.56 108 ALA A O 1
ATOM 827 N N . GLU A 1 109 ? -2.997 14.567 -11.214 1.00 76.12 109 GLU A N 1
ATOM 828 C CA . GLU A 1 109 ? -2.471 15.755 -10.534 1.00 76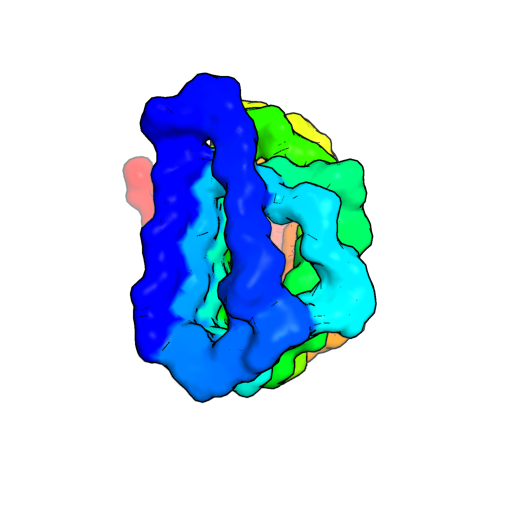.12 109 GLU A CA 1
ATOM 829 C C . GLU A 1 109 ? -1.306 15.447 -9.576 1.00 76.12 109 GLU A C 1
ATOM 831 O O . GLU A 1 109 ? -0.753 16.351 -8.947 1.00 76.12 109 GLU A O 1
ATOM 836 N N . VAL A 1 110 ? -0.929 14.172 -9.432 1.00 77.38 110 VAL A N 1
ATOM 837 C CA . VAL A 1 110 ? 0.203 13.762 -8.592 1.00 77.38 110 VAL A CA 1
ATOM 838 C C . VAL A 1 110 ? 1.521 14.133 -9.275 1.00 77.38 110 VAL A C 1
ATOM 840 O O . VAL A 1 110 ? 1.688 13.968 -10.481 1.00 77.38 110 VAL A O 1
ATOM 843 N N . GLY A 1 111 ? 2.485 14.624 -8.492 1.00 77.00 111 GLY A N 1
ATOM 844 C CA . GLY A 1 111 ? 3.821 14.944 -8.998 1.00 77.00 111 GLY A CA 1
ATOM 845 C C . GLY A 1 111 ? 4.589 13.712 -9.494 1.00 77.00 111 GLY A C 1
ATOM 846 O O . GLY A 1 111 ? 4.366 12.596 -9.029 1.00 77.00 111 GLY A O 1
ATOM 847 N N . TYR A 1 112 ? 5.539 13.934 -10.400 1.00 77.62 112 TYR A N 1
ATOM 848 C CA . TYR A 1 112 ? 6.352 12.881 -11.014 1.00 77.62 112 TYR A CA 1
ATOM 849 C C . TYR A 1 112 ? 7.294 12.158 -10.032 1.00 77.62 112 TYR A C 1
ATOM 851 O O . TYR A 1 112 ? 7.601 12.668 -8.953 1.00 77.62 112 TYR A O 1
ATOM 859 N N . HIS A 1 113 ? 7.811 11.008 -10.466 1.00 81.88 113 HIS A N 1
ATOM 860 C CA . HIS A 1 113 ? 8.834 10.186 -9.814 1.00 81.88 113 HIS A CA 1
ATOM 861 C C . HIS A 1 113 ? 8.419 9.614 -8.452 1.00 81.88 113 HIS A C 1
ATOM 863 O O . HIS A 1 113 ? 9.215 9.576 -7.510 1.00 81.88 113 HIS A O 1
ATOM 869 N N . GLN A 1 114 ? 7.167 9.166 -8.328 1.00 85.94 114 GLN A N 1
ATOM 870 C CA . GLN A 1 114 ? 6.713 8.514 -7.103 1.00 85.94 114 GLN A CA 1
ATOM 871 C C . GLN A 1 114 ? 7.357 7.132 -6.941 1.00 85.94 114 GLN A C 1
ATOM 873 O O . GLN A 1 114 ? 7.554 6.391 -7.902 1.00 85.94 114 GLN A O 1
ATOM 878 N N . GLY A 1 115 ? 7.675 6.777 -5.699 1.00 90.75 115 GLY A N 1
ATOM 879 C CA . GLY A 1 115 ? 8.202 5.462 -5.351 1.00 90.75 115 GLY A CA 1
ATOM 880 C C . GLY A 1 115 ? 7.134 4.552 -4.753 1.00 90.75 115 GLY A C 1
ATOM 881 O O . GLY A 1 115 ? 6.320 4.983 -3.929 1.00 90.75 115 GLY A O 1
ATOM 882 N N . LEU A 1 116 ? 7.196 3.273 -5.106 1.00 93.69 116 LEU A N 1
ATOM 883 C CA . LEU A 1 116 ? 6.499 2.188 -4.426 1.00 93.69 116 LEU A CA 1
ATOM 884 C C . LEU A 1 116 ? 7.515 1.116 -4.020 1.00 93.69 116 LEU A C 1
ATOM 886 O O . LEU A 1 116 ? 8.322 0.679 -4.838 1.00 93.69 116 LEU A O 1
ATOM 890 N N . VAL A 1 117 ? 7.496 0.689 -2.758 1.00 95.19 117 VAL A N 1
ATOM 891 C CA . VAL A 1 117 ? 8.310 -0.437 -2.274 1.00 95.19 117 VAL A CA 1
ATOM 892 C C . VAL A 1 117 ? 7.407 -1.477 -1.630 1.00 95.19 117 VAL A C 1
ATOM 894 O O . VAL A 1 117 ? 6.623 -1.146 -0.738 1.00 95.19 117 VAL A O 1
ATOM 897 N N . LEU A 1 118 ? 7.535 -2.725 -2.072 1.00 96.56 118 LEU A N 1
ATOM 898 C CA . LEU A 1 118 ? 6.679 -3.834 -1.667 1.00 96.56 118 LEU A CA 1
ATOM 899 C C . LEU A 1 118 ? 7.485 -4.951 -0.992 1.00 96.56 118 LEU A C 1
ATOM 901 O O . LEU A 1 118 ? 8.428 -5.489 -1.571 1.00 96.56 118 LEU A O 1
ATOM 905 N N . ASP A 1 119 ? 7.043 -5.332 0.205 1.00 96.12 119 ASP A N 1
ATOM 906 C CA . ASP A 1 119 ? 7.408 -6.567 0.906 1.00 96.12 119 ASP A CA 1
ATOM 907 C C . ASP A 1 119 ? 6.130 -7.205 1.477 1.00 96.12 119 ASP A C 1
ATOM 909 O O . ASP A 1 119 ? 5.704 -6.955 2.609 1.00 96.12 119 ASP A O 1
ATOM 913 N N . VAL A 1 120 ? 5.438 -7.954 0.618 1.00 96.50 120 VAL A N 1
ATOM 914 C CA . VAL A 1 120 ? 4.073 -8.460 0.844 1.00 96.50 120 VAL A CA 1
ATOM 915 C C . VAL A 1 120 ? 3.995 -9.954 0.487 1.00 96.50 120 VAL A C 1
ATOM 917 O O . VAL A 1 120 ? 3.406 -10.340 -0.521 1.00 96.50 120 VAL A O 1
ATOM 920 N N . PRO A 1 121 ? 4.599 -10.843 1.299 1.00 95.50 121 PRO A N 1
ATOM 921 C CA . PRO A 1 121 ? 4.767 -12.267 0.972 1.00 95.50 121 PRO A CA 1
ATOM 922 C C . PRO A 1 121 ? 3.459 -13.072 0.861 1.00 95.50 121 PRO A C 1
ATOM 924 O O . PRO A 1 121 ? 3.470 -14.203 0.366 1.00 95.50 121 PRO A O 1
ATOM 927 N N . SER A 1 122 ? 2.336 -12.532 1.343 1.00 96.88 122 SER A N 1
ATOM 928 C CA . SER A 1 122 ? 1.021 -13.179 1.264 1.00 96.88 122 SER A CA 1
ATOM 929 C C . SER A 1 122 ? 0.125 -12.645 0.149 1.00 96.88 122 SER A C 1
ATOM 931 O O . SER A 1 122 ? -1.014 -13.092 0.063 1.00 96.88 122 SER A O 1
ATOM 933 N N . LEU A 1 123 ? 0.623 -11.733 -0.692 1.00 98.19 123 LEU A N 1
ATOM 934 C CA . LEU A 1 123 ? -0.199 -11.061 -1.690 1.00 98.19 123 LEU A CA 1
ATOM 935 C C . LEU A 1 123 ? -0.715 -12.047 -2.746 1.00 98.19 123 LEU A C 1
ATOM 937 O O . LEU A 1 123 ? 0.063 -12.806 -3.318 1.00 98.19 123 LEU A O 1
ATOM 941 N N . GLU A 1 124 ? -2.019 -12.011 -3.003 1.00 98.06 124 GLU A N 1
ATOM 942 C CA . GLU A 1 124 ? -2.730 -12.853 -3.973 1.00 98.06 124 GLU A CA 1
ATOM 943 C C . GLU A 1 124 ? -3.194 -12.029 -5.186 1.00 98.06 124 GLU A C 1
ATOM 945 O O . GLU A 1 124 ? -3.181 -12.524 -6.315 1.00 98.06 124 GLU A O 1
ATOM 950 N N . PHE A 1 125 ? -3.528 -10.755 -4.966 1.00 98.38 125 PHE A N 1
ATOM 951 C CA . PHE A 1 125 ? -4.013 -9.825 -5.981 1.00 98.38 125 PHE A CA 1
ATOM 952 C C . PHE A 1 125 ? -3.271 -8.487 -5.912 1.00 98.38 125 PHE A C 1
ATOM 954 O O . PHE A 1 125 ? -3.111 -7.913 -4.829 1.00 98.38 125 PHE A O 1
ATOM 961 N N . LEU A 1 126 ? -2.876 -7.974 -7.078 1.00 98.12 126 LEU A N 1
ATOM 962 C CA . LEU A 1 126 ? -2.203 -6.687 -7.227 1.00 98.12 126 LEU A CA 1
ATOM 963 C C . LEU A 1 126 ? -2.895 -5.823 -8.291 1.00 98.12 126 LEU A C 1
ATOM 965 O O . LEU A 1 126 ? -3.027 -6.244 -9.431 1.00 98.12 126 LEU A O 1
ATOM 969 N N . ASP A 1 127 ? -3.271 -4.594 -7.955 1.00 97.88 127 ASP A N 1
ATOM 970 C CA . ASP A 1 127 ? -3.743 -3.586 -8.914 1.00 97.88 127 ASP A CA 1
ATOM 971 C C . ASP A 1 127 ? -2.940 -2.295 -8.742 1.00 97.88 127 ASP A C 1
ATOM 973 O O . ASP A 1 127 ? -2.923 -1.705 -7.659 1.00 97.88 127 ASP A O 1
ATOM 977 N N . ILE A 1 128 ? -2.250 -1.864 -9.795 1.00 96.12 128 ILE A N 1
ATOM 978 C CA . ILE A 1 128 ? -1.475 -0.626 -9.816 1.00 96.12 128 ILE A CA 1
ATOM 979 C C . ILE A 1 128 ? -1.882 0.194 -11.032 1.00 96.12 128 ILE A C 1
ATOM 981 O O . ILE A 1 128 ? -1.710 -0.246 -12.166 1.00 96.12 128 ILE A O 1
ATOM 985 N N . VAL A 1 129 ? -2.336 1.420 -10.779 1.00 93.81 129 VAL A N 1
ATOM 986 C CA . VAL A 1 129 ? -2.539 2.448 -11.805 1.00 93.81 129 VAL A CA 1
ATOM 987 C C . VAL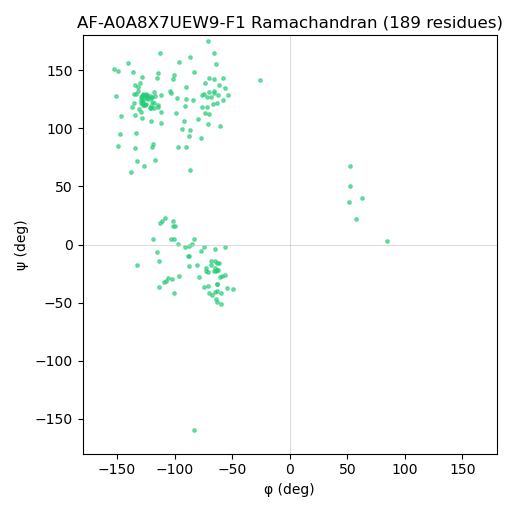 A 1 129 ? -1.666 3.642 -11.449 1.00 93.81 129 VAL A C 1
ATOM 989 O O . VAL A 1 129 ? -1.963 4.351 -10.487 1.00 93.81 129 VAL A O 1
ATOM 992 N N . ASP A 1 130 ? -0.570 3.853 -12.174 1.00 91.00 130 ASP A N 1
ATOM 993 C CA . ASP A 1 130 ? 0.398 4.891 -11.824 1.00 91.00 130 ASP A CA 1
ATOM 994 C C . ASP A 1 130 ? 1.081 5.545 -13.027 1.00 91.00 130 ASP A C 1
ATOM 996 O O . ASP A 1 130 ? 1.946 4.959 -13.680 1.00 91.00 130 ASP A O 1
ATOM 1000 N N . TYR A 1 131 ? 0.740 6.812 -13.266 1.00 88.50 131 TYR A N 1
ATOM 1001 C CA . TYR A 1 131 ? 1.232 7.585 -14.409 1.00 88.50 131 TYR A CA 1
ATOM 1002 C C . TYR A 1 131 ? 2.358 8.569 -14.069 1.00 88.50 131 TYR A C 1
ATOM 1004 O O . TYR A 1 131 ? 2.659 9.466 -14.854 1.00 88.50 131 TYR A O 1
ATOM 1012 N N . THR A 1 132 ? 2.993 8.423 -12.906 1.00 86.69 132 THR A N 1
ATOM 1013 C CA . THR A 1 132 ? 3.956 9.412 -12.397 1.00 86.69 132 THR A CA 1
ATOM 1014 C C . THR A 1 132 ? 5.378 9.276 -12.957 1.00 86.69 132 THR A C 1
ATOM 1016 O O . THR A 1 132 ? 6.255 10.006 -12.506 1.00 86.69 132 THR A O 1
ATOM 1019 N N . ASP A 1 133 ? 5.643 8.371 -13.910 1.00 85.75 133 ASP A N 1
ATOM 1020 C CA . ASP A 1 133 ? 7.009 7.987 -14.350 1.00 85.75 133 ASP A CA 1
ATOM 1021 C C . ASP A 1 133 ? 7.896 7.601 -13.150 1.00 85.75 133 ASP A C 1
ATOM 1023 O O . ASP A 1 133 ? 9.069 7.949 -13.012 1.00 85.75 133 ASP A O 1
ATOM 1027 N N . GLY A 1 134 ? 7.248 6.953 -12.183 1.00 89.31 134 GLY A N 1
ATOM 1028 C CA . GLY A 1 134 ? 7.842 6.490 -10.947 1.00 89.31 134 GLY A CA 1
ATOM 1029 C C . GLY A 1 134 ? 8.543 5.146 -11.086 1.00 89.31 134 GLY A C 1
ATOM 1030 O O . GLY A 1 134 ? 8.891 4.671 -12.171 1.00 89.31 134 GLY A O 1
ATOM 1031 N N . PHE A 1 135 ? 8.716 4.492 -9.945 1.00 91.12 135 PHE A N 1
ATOM 1032 C CA . PHE A 1 135 ? 9.253 3.142 -9.893 1.00 91.12 135 PHE A CA 1
ATOM 1033 C C . PHE A 1 135 ? 8.540 2.296 -8.844 1.00 91.12 135 PHE A C 1
ATOM 1035 O O . PHE A 1 135 ? 8.035 2.798 -7.839 1.00 91.12 135 PHE A O 1
ATOM 1042 N N . CYS A 1 136 ? 8.599 0.982 -9.045 1.00 93.69 136 CYS A N 1
ATOM 1043 C CA . CYS A 1 136 ? 8.200 0.000 -8.053 1.00 93.69 136 CYS A CA 1
ATOM 1044 C C . CYS A 1 136 ? 9.354 -0.970 -7.789 1.00 93.69 136 CYS A C 1
ATOM 1046 O O . CYS A 1 136 ? 9.815 -1.654 -8.703 1.00 93.69 136 CYS A O 1
ATOM 1048 N N . VAL A 1 137 ? 9.801 -1.038 -6.535 1.00 94.31 137 VAL A N 1
ATOM 1049 C CA . VAL A 1 137 ? 10.795 -2.003 -6.055 1.00 94.31 137 VAL A CA 1
ATOM 1050 C C . VAL A 1 137 ? 10.086 -3.082 -5.255 1.00 94.31 137 VAL A C 1
ATOM 1052 O O . VAL A 1 137 ? 9.293 -2.796 -4.361 1.00 94.31 137 VAL A O 1
ATOM 1055 N N . VAL A 1 138 ? 10.410 -4.331 -5.554 1.00 94.62 138 VAL A N 1
ATOM 1056 C CA . VAL A 1 138 ? 9.903 -5.488 -4.824 1.00 94.62 138 VAL A CA 1
ATOM 1057 C C . VAL A 1 138 ? 11.076 -6.112 -4.081 1.00 94.62 138 VAL A C 1
ATOM 1059 O O . VAL A 1 138 ? 12.024 -6.575 -4.711 1.00 94.62 138 VAL A O 1
ATOM 1062 N N . GLU A 1 139 ? 11.046 -6.065 -2.749 1.00 93.56 139 GLU A N 1
ATOM 1063 C CA . GLU A 1 139 ? 12.165 -6.517 -1.907 1.00 93.56 139 GLU A CA 1
ATOM 1064 C C . GLU A 1 139 ? 12.255 -8.048 -1.858 1.00 93.56 139 GLU A C 1
ATOM 1066 O O . GLU A 1 139 ? 13.351 -8.603 -1.885 1.00 93.56 139 GLU A O 1
ATOM 1071 N N . ASN A 1 140 ? 11.102 -8.725 -1.843 1.00 89.56 140 ASN A N 1
ATOM 1072 C CA . ASN A 1 140 ? 10.984 -10.181 -1.851 1.00 89.56 140 ASN A CA 1
ATOM 1073 C C . ASN A 1 140 ? 10.000 -10.632 -2.929 1.00 89.56 140 ASN A C 1
ATOM 1075 O O . ASN A 1 140 ? 8.936 -10.040 -3.103 1.00 89.56 140 ASN A O 1
ATOM 1079 N N . THR A 1 141 ? 10.334 -11.713 -3.628 1.00 87.12 141 THR A N 1
ATOM 1080 C CA . THR A 1 141 ? 9.512 -12.255 -4.712 1.00 87.12 141 THR A CA 1
ATOM 1081 C C . THR A 1 141 ? 8.087 -12.573 -4.249 1.00 87.12 141 THR A C 1
ATOM 1083 O O . THR A 1 141 ? 7.861 -13.204 -3.215 1.00 87.12 141 THR A O 1
ATOM 1086 N N . MET A 1 142 ? 7.105 -12.172 -5.055 1.00 90.88 142 MET A N 1
ATOM 1087 C CA . MET A 1 142 ? 5.687 -12.341 -4.762 1.00 90.88 142 MET A CA 1
ATOM 1088 C C . MET A 1 142 ? 5.189 -13.684 -5.310 1.00 90.88 142 MET A C 1
ATOM 1090 O O . MET A 1 142 ? 4.660 -13.793 -6.414 1.00 90.88 142 MET A O 1
ATOM 1094 N N . HIS A 1 143 ? 5.385 -14.742 -4.524 1.00 92.00 143 HIS A N 1
ATOM 1095 C CA . HIS A 1 143 ? 5.107 -16.127 -4.932 1.00 92.00 143 HIS A CA 1
ATOM 1096 C C . HIS A 1 143 ? 3.630 -16.540 -4.916 1.00 92.00 143 HIS A C 1
ATOM 1098 O O . HIS A 1 143 ? 3.315 -17.668 -5.291 1.00 92.00 143 HIS A O 1
ATOM 1104 N N . LYS A 1 144 ? 2.725 -15.686 -4.438 1.00 95.12 144 LYS A N 1
ATOM 1105 C CA . LYS A 1 144 ? 1.296 -16.009 -4.309 1.00 95.12 144 LYS A CA 1
ATOM 1106 C C . LYS A 1 144 ? 0.394 -15.159 -5.193 1.00 95.12 144 LYS A C 1
ATOM 1108 O O . LYS A 1 144 ? -0.793 -15.455 -5.265 1.00 95.12 144 LYS A O 1
ATOM 1113 N N . VAL A 1 145 ? 0.942 -14.155 -5.881 1.00 96.75 145 VAL A N 1
ATOM 1114 C CA . VAL A 1 145 ? 0.140 -13.278 -6.733 1.00 96.75 145 VAL A CA 1
ATOM 1115 C C . VAL A 1 145 ? -0.325 -14.077 -7.939 1.00 96.75 145 VAL A C 1
ATOM 1117 O O . VAL A 1 145 ? 0.488 -14.485 -8.768 1.00 96.75 145 VAL A O 1
ATOM 1120 N N . ILE A 1 146 ? -1.631 -14.312 -8.004 1.00 96.00 146 ILE A N 1
ATOM 1121 C CA . ILE A 1 146 ? -2.294 -15.046 -9.084 1.00 96.00 146 ILE A CA 1
ATOM 1122 C C . ILE A 1 146 ? -2.868 -14.095 -10.131 1.00 96.00 146 ILE A C 1
ATOM 1124 O O . ILE A 1 146 ? -2.956 -14.462 -11.301 1.00 96.00 146 ILE A O 1
ATOM 1128 N N . GLU A 1 147 ? -3.213 -12.874 -9.729 1.00 96.62 147 GLU A N 1
ATOM 1129 C CA . GLU A 1 147 ? -3.814 -11.866 -10.591 1.00 96.62 147 GLU A CA 1
ATOM 1130 C C . GLU A 1 147 ? -3.145 -10.510 -10.374 1.00 96.62 147 GLU A C 1
ATOM 1132 O O . GLU A 1 147 ? -2.993 -10.050 -9.240 1.00 96.62 147 GLU A O 1
ATOM 1137 N N . ALA A 1 148 ? -2.738 -9.881 -11.476 1.00 96.50 148 ALA A N 1
ATOM 1138 C CA . ALA A 1 148 ? -2.159 -8.550 -11.471 1.00 96.50 148 ALA A CA 1
ATOM 1139 C C . ALA A 1 148 ? -2.758 -7.673 -12.574 1.00 96.50 148 ALA A C 1
ATOM 1141 O O . ALA A 1 148 ? -2.900 -8.104 -13.720 1.00 96.50 148 ALA A O 1
ATOM 1142 N N . HIS A 1 149 ? -3.044 -6.424 -12.227 1.00 96.12 149 HIS A N 1
ATOM 1143 C CA . HIS A 1 149 ? -3.445 -5.356 -13.135 1.00 96.12 149 HIS A CA 1
ATOM 1144 C C . HIS A 1 149 ? -2.430 -4.236 -13.010 1.00 96.12 149 HIS A C 1
ATOM 1146 O O . HIS A 1 149 ? -2.235 -3.697 -11.927 1.00 96.12 149 HIS A O 1
ATOM 1152 N N . LEU A 1 150 ? -1.732 -3.937 -14.096 1.00 94.31 150 LEU A N 1
ATOM 1153 C CA . LEU A 1 150 ? -0.660 -2.954 -14.111 1.00 94.31 150 LEU A CA 1
ATOM 1154 C C . LEU A 1 150 ? -0.917 -1.973 -15.250 1.00 94.31 150 LEU A C 1
ATOM 1156 O O . LEU A 1 150 ? -0.765 -2.335 -16.412 1.00 94.31 150 LEU A O 1
ATOM 1160 N N . ASP A 1 151 ? -1.287 -0.745 -14.918 1.00 93.06 151 ASP A N 1
ATOM 1161 C CA . ASP A 1 151 ? -1.405 0.377 -15.847 1.00 93.06 151 ASP A CA 1
ATOM 1162 C C . ASP A 1 151 ? -0.430 1.470 -15.411 1.00 93.06 151 ASP A C 1
ATOM 1164 O O . ASP A 1 151 ? -0.742 2.299 -14.555 1.00 93.06 151 ASP A O 1
ATOM 1168 N N . VAL A 1 152 ? 0.818 1.377 -15.878 1.00 90.81 152 VAL A N 1
ATOM 1169 C CA . VAL A 1 152 ? 1.920 2.175 -15.322 1.00 90.81 152 VAL A CA 1
ATOM 1170 C C . VAL A 1 152 ? 2.832 2.778 -16.384 1.00 90.8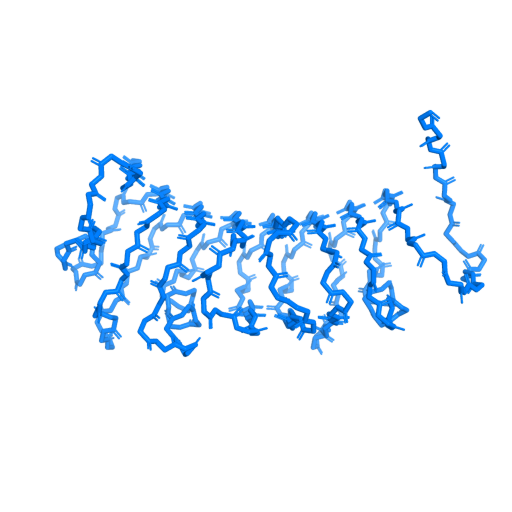1 152 VAL A C 1
ATOM 1172 O O . VAL A 1 152 ? 3.101 2.175 -17.424 1.00 90.81 152 VAL A O 1
ATOM 1175 N N . THR A 1 153 ? 3.390 3.950 -16.074 1.00 88.56 153 THR A N 1
ATOM 1176 C CA . THR A 1 153 ? 4.421 4.624 -16.886 1.00 88.56 153 THR A CA 1
ATOM 1177 C C . THR A 1 153 ? 5.839 4.445 -16.326 1.00 88.56 153 THR A C 1
ATOM 1179 O O . THR A 1 153 ? 6.725 5.229 -16.642 1.00 88.56 153 THR A O 1
ATOM 1182 N N . TYR A 1 154 ? 6.080 3.435 -15.480 1.00 88.12 154 TYR A N 1
ATOM 1183 C CA . TYR A 1 154 ? 7.367 3.249 -14.796 1.00 88.12 154 TYR A CA 1
ATOM 1184 C C . TYR A 1 154 ? 8.556 3.107 -15.741 1.00 88.12 154 TYR A C 1
ATOM 1186 O O . TYR A 1 154 ? 8.487 2.398 -16.744 1.00 88.12 154 TYR A O 1
ATOM 1194 N N . SER A 1 155 ? 9.697 3.673 -15.343 1.00 80.94 155 SER A N 1
ATOM 1195 C CA . SER A 1 155 ? 10.914 3.635 -16.159 1.00 80.94 155 SER A CA 1
ATOM 1196 C C . SER A 1 155 ? 11.553 2.233 -16.219 1.00 80.94 155 SER A C 1
ATOM 1198 O O . SER A 1 155 ? 12.259 1.910 -17.171 1.00 80.94 155 SER A O 1
ATOM 1200 N N . HIS A 1 156 ? 11.296 1.367 -15.224 1.00 82.19 156 HIS A N 1
ATOM 1201 C CA . HIS A 1 156 ? 11.856 0.005 -15.138 1.00 82.19 156 HIS A CA 1
ATOM 1202 C C . HIS A 1 156 ? 10.823 -1.057 -14.690 1.00 82.19 156 HIS A C 1
ATOM 1204 O O . HIS A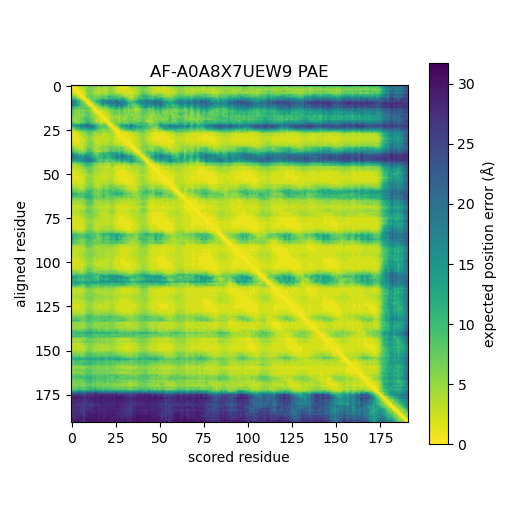 1 156 ? 11.014 -1.717 -13.663 1.00 82.19 156 HIS A O 1
ATOM 1210 N N . PRO A 1 157 ? 9.741 -1.299 -15.455 1.00 85.06 157 PRO A N 1
ATOM 1211 C CA . PRO A 1 157 ? 8.655 -2.196 -15.042 1.00 85.06 157 PRO A CA 1
ATOM 1212 C C . PRO A 1 157 ? 9.087 -3.672 -14.987 1.00 85.06 157 PRO A C 1
ATOM 1214 O O . PRO A 1 157 ? 8.448 -4.485 -14.326 1.00 85.06 157 PRO A O 1
ATOM 1217 N N . GLN A 1 158 ? 10.206 -4.018 -15.637 1.00 85.56 158 GLN A N 1
ATOM 1218 C CA . GLN A 1 158 ? 10.791 -5.364 -15.668 1.00 85.56 158 GLN A CA 1
ATOM 1219 C C . GLN A 1 158 ? 11.046 -5.929 -14.260 1.00 85.56 158 GLN A C 1
ATOM 1221 O O . GLN A 1 158 ? 10.846 -7.119 -14.045 1.00 85.56 158 GLN A O 1
ATOM 1226 N N . GLN A 1 159 ? 11.461 -5.096 -13.296 1.00 85.75 159 GLN A N 1
ATOM 1227 C CA . GLN A 1 159 ? 11.731 -5.554 -11.925 1.00 85.75 159 GLN A CA 1
ATOM 1228 C C . GLN A 1 159 ? 10.449 -5.997 -11.214 1.00 85.75 159 GLN A C 1
ATOM 1230 O O . GLN A 1 159 ? 10.422 -7.054 -10.585 1.00 85.75 159 GLN A O 1
ATOM 1235 N N . LEU A 1 160 ? 9.373 -5.223 -11.370 1.00 90.75 160 LEU A N 1
ATOM 1236 C CA . LEU A 1 160 ? 8.056 -5.580 -10.857 1.00 90.75 160 LEU A CA 1
ATOM 1237 C C . LEU A 1 160 ? 7.550 -6.861 -11.528 1.00 90.75 160 LEU A C 1
ATOM 1239 O O . LEU A 1 160 ? 7.185 -7.805 -10.833 1.00 90.75 160 LEU A O 1
ATOM 1243 N N . LEU A 1 161 ? 7.607 -6.939 -12.860 1.00 90.62 161 LEU A N 1
ATOM 1244 C CA . LEU A 1 161 ? 7.164 -8.120 -13.608 1.00 90.62 161 LEU A CA 1
ATOM 1245 C C . LEU A 1 161 ? 7.943 -9.387 -13.220 1.00 90.62 161 LEU A C 1
ATOM 1247 O O . LEU A 1 161 ? 7.341 -10.441 -13.034 1.00 90.62 161 LEU A O 1
ATOM 1251 N N . ALA A 1 162 ? 9.263 -9.288 -13.036 1.00 90.38 162 ALA A N 1
ATOM 1252 C CA . ALA A 1 162 ? 10.108 -10.417 -12.643 1.00 90.38 162 ALA A CA 1
ATOM 1253 C C . ALA A 1 162 ? 9.774 -10.974 -11.248 1.00 90.38 162 ALA A C 1
ATOM 1255 O O . ALA A 1 162 ? 10.066 -12.135 -10.962 1.00 90.38 162 ALA A O 1
ATOM 1256 N N . SER A 1 163 ? 9.151 -10.171 -10.383 1.00 91.38 163 SER A N 1
ATOM 1257 C CA . SER A 1 163 ? 8.752 -10.600 -9.040 1.00 91.38 163 SER A CA 1
ATOM 1258 C C . SER A 1 163 ? 7.450 -11.416 -9.003 1.00 91.38 163 SER A C 1
ATOM 1260 O O . SER A 1 163 ? 7.201 -12.122 -8.022 1.00 91.38 163 SER A O 1
ATOM 1262 N N . LEU A 1 164 ? 6.634 -11.363 -10.063 1.00 91.69 164 LEU A N 1
ATOM 1263 C CA . LEU A 1 164 ? 5.315 -12.003 -10.160 1.00 91.69 164 LEU A CA 1
ATOM 1264 C C . LEU A 1 164 ? 5.425 -13.460 -10.642 1.00 91.69 164 LEU A C 1
ATOM 1266 O O . LEU A 1 164 ? 4.977 -13.825 -11.725 1.00 91.69 164 LEU A O 1
ATOM 1270 N N . THR A 1 165 ? 6.065 -14.309 -9.838 1.00 89.75 165 THR A N 1
ATOM 1271 C CA . THR A 1 165 ? 6.468 -15.666 -10.274 1.00 89.75 165 THR A CA 1
ATOM 1272 C C . THR A 1 165 ? 5.341 -16.695 -10.435 1.00 89.75 165 THR A C 1
ATOM 1274 O O . THR A 1 165 ? 5.537 -17.672 -11.154 1.00 89.75 165 THR A O 1
ATOM 1277 N N . SER A 1 166 ? 4.178 -16.488 -9.811 1.00 91.38 166 SER A N 1
ATOM 1278 C CA . SER A 1 166 ? 3.043 -17.439 -9.811 1.00 91.38 166 SER A CA 1
ATOM 1279 C C . SER A 1 166 ? 1.813 -16.923 -10.565 1.00 91.38 166 SER A C 1
ATOM 1281 O O . SER A 1 166 ? 0.698 -17.401 -10.354 1.00 91.38 166 SER A O 1
ATOM 1283 N N . LEU A 1 167 ? 2.015 -15.927 -11.425 1.00 90.06 167 LEU A N 1
ATOM 1284 C CA . LEU A 1 167 ? 0.946 -15.169 -12.052 1.00 90.06 167 LEU A CA 1
ATOM 1285 C C . LEU A 1 167 ? 0.147 -16.019 -13.047 1.00 90.06 167 LEU A C 1
ATOM 1287 O O . LEU A 1 167 ? 0.708 -16.620 -13.963 1.00 90.06 167 LEU A O 1
ATOM 1291 N N . VAL A 1 168 ? -1.175 -16.038 -12.883 1.00 92.19 168 VAL A N 1
ATOM 1292 C CA . VAL A 1 168 ? -2.115 -16.728 -13.779 1.00 92.19 168 VAL A CA 1
ATOM 1293 C C . VAL A 1 168 ? -2.769 -15.734 -14.733 1.00 92.19 168 VAL A C 1
ATOM 1295 O O . VAL A 1 168 ? -2.907 -16.017 -15.923 1.00 92.19 168 VAL A O 1
ATOM 1298 N N . GLN A 1 169 ? -3.144 -14.561 -14.220 1.00 91.62 169 GLN A N 1
ATOM 1299 C CA . GLN A 1 169 ? -3.801 -13.503 -14.974 1.00 91.62 169 GLN A CA 1
ATOM 1300 C C . GLN A 1 169 ? -3.008 -12.200 -14.866 1.00 91.62 169 GLN A C 1
ATOM 1302 O O . GLN A 1 169 ? -2.729 -11.719 -13.770 1.00 91.62 169 GLN A O 1
ATOM 1307 N N . LEU A 1 170 ? -2.669 -11.625 -16.020 1.00 92.38 170 LEU A N 1
ATOM 1308 C CA . LEU A 1 170 ? -2.030 -10.318 -16.124 1.00 92.38 170 LEU A CA 1
ATOM 1309 C C . LEU A 1 170 ? -2.832 -9.428 -17.071 1.00 92.38 170 LEU A C 1
ATOM 1311 O O . LEU A 1 170 ? -2.955 -9.740 -18.256 1.00 92.38 170 LEU A O 1
ATOM 1315 N N . SER A 1 171 ? -3.312 -8.303 -16.554 1.00 91.75 171 SER A N 1
ATOM 1316 C CA . SER A 1 171 ? -3.684 -7.143 -17.357 1.00 91.75 171 SER A CA 1
ATOM 1317 C C . SER A 1 171 ? -2.526 -6.153 -17.319 1.00 91.75 171 SER A C 1
ATOM 1319 O O . SER A 1 171 ? -2.043 -5.811 -16.239 1.00 91.75 171 SER A O 1
ATOM 1321 N N . LEU A 1 172 ? -2.039 -5.734 -18.485 1.00 89.44 172 LEU A N 1
ATOM 1322 C CA . LEU A 1 172 ? -0.873 -4.862 -18.584 1.00 89.44 172 LEU A CA 1
ATOM 1323 C C . LEU A 1 172 ? -1.105 -3.771 -19.626 1.00 89.44 172 LEU A C 1
ATOM 1325 O O . LEU A 1 172 ? -1.236 -4.056 -20.816 1.00 89.44 172 LEU A O 1
ATOM 1329 N N . CYS A 1 173 ? -1.071 -2.528 -19.168 1.00 87.94 173 CYS A N 1
ATOM 1330 C CA . CYS A 1 173 ? -0.980 -1.327 -19.973 1.00 87.94 173 CYS A CA 1
ATOM 1331 C C . CYS A 1 173 ? 0.331 -0.621 -19.609 1.00 87.94 173 CYS A C 1
ATOM 1333 O O . CYS A 1 173 ? 0.573 -0.252 -18.462 1.00 87.94 173 CYS A O 1
ATOM 1335 N N . LEU A 1 174 ? 1.223 -0.491 -20.589 1.00 78.81 174 LEU A N 1
ATOM 1336 C CA . LEU A 1 174 ? 2.463 0.259 -20.438 1.00 78.81 174 LEU A CA 1
ATOM 1337 C C . LEU A 1 174 ? 2.553 1.265 -21.569 1.00 78.81 174 LEU A C 1
ATOM 1339 O O . LEU A 1 174 ? 2.456 0.908 -22.746 1.00 78.81 174 LEU A O 1
ATOM 1343 N N . THR A 1 175 ? 2.812 2.517 -21.229 1.00 69.94 175 THR A N 1
ATOM 1344 C CA . THR A 1 175 ? 3.158 3.540 -22.214 1.00 69.94 175 THR A CA 1
ATOM 1345 C C . THR A 1 175 ? 4.620 3.331 -22.629 1.00 69.94 175 THR A C 1
ATOM 1347 O O . THR A 1 175 ? 5.550 3.777 -21.967 1.00 69.94 175 THR A O 1
ATOM 1350 N N . THR A 1 176 ? 4.783 2.540 -23.691 1.00 56.16 176 THR A N 1
ATOM 1351 C CA . THR A 1 176 ? 5.991 2.063 -24.405 1.00 56.16 176 THR A CA 1
ATOM 1352 C C . THR A 1 176 ? 7.250 2.944 -24.321 1.00 56.16 176 THR A C 1
ATOM 1354 O O . THR A 1 176 ? 7.168 4.157 -24.461 1.00 56.16 176 THR A O 1
ATOM 1357 N N . SER A 1 177 ? 8.462 2.376 -24.212 1.00 42.47 177 SER A N 1
ATOM 1358 C CA . SER A 1 177 ? 9.091 1.525 -25.245 1.00 42.47 177 SER A CA 1
ATOM 1359 C C . SER A 1 177 ? 9.994 0.419 -24.666 1.00 42.47 177 SER A C 1
ATOM 1361 O O . SER A 1 177 ? 11.179 0.663 -24.461 1.00 42.47 177 SER A O 1
ATOM 1363 N N . MET A 1 178 ? 9.502 -0.816 -24.471 1.00 49.72 178 MET A N 1
ATOM 1364 C CA . MET A 1 178 ? 10.372 -1.992 -24.258 1.00 49.72 178 MET A CA 1
ATOM 1365 C C . MET A 1 178 ? 9.755 -3.331 -24.696 1.00 49.72 178 MET A C 1
ATOM 1367 O O . MET A 1 178 ? 8.543 -3.529 -24.662 1.00 49.72 178 MET A O 1
ATOM 1371 N N . VAL A 1 179 ? 10.648 -4.249 -25.088 1.00 45.81 179 VAL A N 1
ATOM 1372 C CA . VAL A 1 179 ? 10.400 -5.640 -25.502 1.00 45.81 179 VAL A CA 1
ATOM 1373 C C . VAL A 1 179 ? 10.083 -6.512 -24.280 1.00 45.81 179 VAL A C 1
ATOM 1375 O O . VAL A 1 179 ? 10.824 -6.506 -23.295 1.00 45.81 179 VAL A O 1
ATOM 1378 N N . MET A 1 180 ? 8.988 -7.271 -24.356 1.00 46.88 180 MET A N 1
ATOM 1379 C CA . MET A 1 180 ? 8.511 -8.159 -23.290 1.00 46.88 180 MET A CA 1
ATOM 1380 C C . MET A 1 180 ? 9.210 -9.529 -23.292 1.00 46.88 180 MET A C 1
ATOM 1382 O O . MET A 1 180 ? 9.522 -10.045 -24.368 1.00 46.88 180 MET A O 1
ATOM 1386 N N . PRO A 1 181 ? 9.392 -10.174 -22.122 1.00 43.88 181 PRO A N 1
ATOM 1387 C CA . PRO A 1 181 ? 9.759 -11.586 -22.043 1.00 43.88 181 PRO A CA 1
ATOM 1388 C C . PRO A 1 181 ? 8.675 -12.474 -22.672 1.00 43.88 181 PRO A C 1
ATOM 1390 O O . PRO A 1 181 ? 7.483 -12.295 -22.430 1.00 43.88 181 PRO A O 1
ATOM 1393 N N . SER A 1 182 ? 9.087 -13.478 -23.444 1.00 43.41 182 SER A N 1
ATOM 1394 C CA . SER A 1 182 ? 8.218 -14.349 -24.255 1.00 43.41 182 SER A CA 1
ATOM 1395 C C . SER A 1 182 ? 7.235 -15.241 -23.475 1.00 43.41 182 SER A C 1
ATOM 1397 O O . SER A 1 182 ? 6.447 -15.958 -24.087 1.00 43.41 182 SER A O 1
ATOM 1399 N N . SER A 1 183 ? 7.272 -15.230 -22.143 1.00 41.50 183 SER A N 1
ATOM 1400 C CA . SER A 1 183 ? 6.415 -16.034 -21.262 1.00 41.50 183 SER A CA 1
ATOM 1401 C C . SER A 1 183 ? 5.082 -15.369 -20.891 1.00 41.50 183 SER A C 1
ATOM 1403 O O . SER A 1 183 ? 4.216 -16.042 -20.336 1.00 41.50 183 SER A O 1
ATOM 1405 N N . LEU A 1 184 ? 4.880 -14.085 -21.205 1.00 48.22 184 LEU A N 1
ATOM 1406 C CA . LEU A 1 184 ? 3.661 -13.349 -20.853 1.00 48.22 184 LEU A CA 1
ATOM 1407 C C . LEU A 1 184 ? 2.696 -13.280 -22.047 1.00 48.22 184 LEU A C 1
ATOM 1409 O O . LEU A 1 184 ? 2.972 -12.632 -23.055 1.00 48.22 184 LEU A O 1
ATOM 1413 N N . LYS A 1 185 ? 1.536 -13.940 -21.933 1.00 40.72 185 LYS A N 1
ATOM 1414 C CA . LYS A 1 185 ? 0.413 -13.739 -22.862 1.00 40.72 185 LYS A CA 1
ATOM 1415 C C . LYS A 1 185 ? -0.329 -12.465 -22.461 1.00 40.72 185 LYS A C 1
ATOM 1417 O O . LYS A 1 185 ? -1.016 -12.454 -21.448 1.00 40.72 185 LYS A O 1
ATOM 1422 N N . LEU A 1 186 ? -0.190 -11.409 -23.258 1.00 48.47 186 LEU A N 1
ATOM 1423 C CA . LEU A 1 186 ? -0.953 -10.170 -23.104 1.00 48.47 186 LEU A CA 1
ATOM 1424 C C . LEU A 1 186 ? -2.379 -10.362 -23.629 1.00 48.47 186 LEU A C 1
ATOM 1426 O O . LEU A 1 186 ? -2.565 -10.776 -24.774 1.00 48.47 186 LEU A O 1
ATOM 1430 N N . LEU A 1 187 ? -3.381 -10.006 -22.827 1.00 40.53 187 LEU A N 1
ATOM 1431 C CA . LEU A 1 187 ? -4.702 -9.652 -23.340 1.00 40.53 187 LEU A CA 1
ATOM 1432 C C . LEU A 1 187 ? -4.672 -8.153 -23.654 1.00 40.53 187 LEU A C 1
ATOM 1434 O O . LEU A 1 187 ? -4.882 -7.323 -22.778 1.00 40.53 187 LEU A O 1
ATOM 1438 N N . TYR A 1 188 ? -4.360 -7.802 -24.903 1.00 33.56 188 TYR A N 1
ATOM 1439 C CA . TYR A 1 188 ? -4.578 -6.444 -25.399 1.00 33.56 188 TYR A CA 1
ATOM 1440 C C . TYR A 1 188 ? -6.086 -6.235 -25.563 1.00 33.56 188 TYR A C 1
ATOM 1442 O O . TYR A 1 188 ? -6.673 -6.713 -26.533 1.00 33.56 188 TYR A O 1
ATOM 1450 N N . THR A 1 189 ? -6.724 -5.514 -24.647 1.00 30.39 189 THR A N 1
ATOM 1451 C CA . THR A 1 189 ? -8.011 -4.873 -24.937 1.00 30.39 189 THR A CA 1
ATOM 1452 C C . THR A 1 189 ? -7.721 -3.454 -25.397 1.00 30.39 189 THR A C 1
ATOM 1454 O O . THR A 1 189 ? -7.420 -2.579 -24.591 1.00 30.39 189 THR A O 1
ATOM 1457 N N . SER A 1 190 ? -7.741 -3.251 -26.713 1.00 29.61 190 SER A N 1
ATOM 1458 C CA . SER A 1 190 ? -7.820 -1.915 -27.307 1.00 29.61 190 SER A CA 1
ATOM 1459 C C . SER A 1 190 ? -9.179 -1.312 -26.946 1.00 29.61 190 SER A C 1
ATOM 1461 O O . SER A 1 190 ? -10.198 -1.991 -27.083 1.00 29.61 190 SER A O 1
ATOM 1463 N N . LEU A 1 191 ? -9.174 -0.067 -26.465 1.00 33.69 191 LEU A N 1
ATOM 1464 C CA . LEU A 1 191 ? -10.344 0.814 -26.524 1.00 33.69 191 LEU A CA 1
ATOM 1465 C C . LEU A 1 191 ? -10.577 1.263 -27.970 1.00 33.69 191 LEU A C 1
ATOM 1467 O O . LEU A 1 191 ? -9.566 1.474 -28.682 1.00 33.69 191 LEU A O 1
#

pLDDT: mean 82.52, std 16.15, range [29.61, 98.75]